Protein AF-0000000078037197 (afdb_homodimer)

Nearest PDB structures (foldseek):
  6h5l-assembly1_B  TM=7.708E-01  e=1.019E-02  Candidatus Kuenenia stuttgartensis
  6rte-assembly1_A  TM=7.470E-01  e=1.055E-01  Pseudomonas aeruginosa
  6tp9-assembly5_G  TM=6.686E-01  e=8.445E-02  Pseudomonas aeruginosa PAO1
  7e1x-assembly1_O  TM=6.897E-01  e=4.741E-01  Mycobacterium tuberculosis H37Rv
  6h5l-assembly1_B  TM=7.709E-01  e=6.551E-03  Candidatus Kuenenia stuttgartensis

pLDDT: mean 92.77, std 10.75, range [32.06, 98.94]

Structure (mmCIF, N/CA/C/O backbone):
data_AF-0000000078037197-model_v1
#
loop_
_entity.id
_entity.type
_entity.pdbx_description
1 polymer 'Cytochrome c'
#
loop_
_atom_site.group_PDB
_atom_site.id
_atom_site.type_symbol
_atom_site.label_atom_id
_atom_s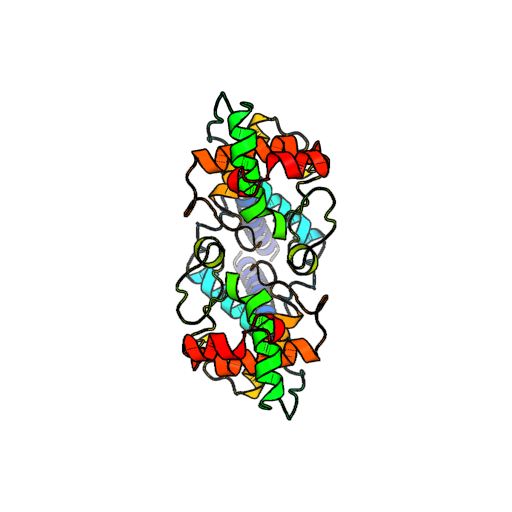ite.label_alt_id
_atom_site.label_comp_id
_atom_site.label_asym_id
_atom_site.label_entity_id
_atom_site.label_seq_id
_atom_site.pdbx_PDB_ins_code
_atom_site.Cartn_x
_atom_site.Cartn_y
_atom_site.Cartn_z
_atom_site.occupancy
_atom_site.B_iso_or_equiv
_atom_site.auth_seq_id
_atom_site.auth_comp_id
_atom_site.auth_asym_id
_atom_site.auth_atom_id
_atom_site.pdbx_PDB_model_num
ATOM 1 N N . MET A 1 1 ? -10.484 41.625 24.891 1 56.94 1 MET A N 1
ATOM 2 C CA . MET A 1 1 ? -9.742 40.375 24.906 1 56.94 1 MET A CA 1
ATOM 3 C C . MET A 1 1 ? -10.688 39.188 25 1 56.94 1 MET A C 1
ATOM 5 O O . MET A 1 1 ? -10.516 38.188 24.266 1 56.94 1 MET A O 1
ATOM 9 N N . LYS A 1 2 ? -11.617 39.219 25.781 1 64.5 2 LYS A N 1
ATOM 10 C CA . LYS A 1 2 ? -12.578 38.125 25.969 1 64.5 2 LYS A CA 1
ATOM 11 C C . LYS A 1 2 ? -13.422 37.938 24.703 1 64.5 2 LYS A C 1
ATOM 13 O O . LYS A 1 2 ? -13.703 36.781 24.312 1 64.5 2 LYS A O 1
ATOM 18 N N . ARG A 1 3 ? -13.781 39 24.047 1 65.56 3 ARG A N 1
ATOM 19 C CA . ARG A 1 3 ? -14.609 38.875 22.844 1 65.56 3 ARG A CA 1
ATOM 20 C C . ARG A 1 3 ? -13.836 38.25 21.703 1 65.56 3 ARG A C 1
ATOM 22 O O . ARG A 1 3 ? -14.398 37.469 20.922 1 65.56 3 ARG A O 1
ATOM 29 N N . CYS A 1 4 ? -12.578 38.594 21.656 1 63.88 4 CYS A N 1
ATOM 30 C CA . CYS A 1 4 ? -11.711 38 20.656 1 63.88 4 CYS A CA 1
ATOM 31 C C . CYS A 1 4 ? -11.547 36.5 20.906 1 63.88 4 CYS A C 1
ATOM 33 O O . CYS A 1 4 ? -11.57 35.719 19.953 1 63.88 4 CYS A O 1
ATOM 35 N N . LEU A 1 5 ? -11.43 36.219 22.156 1 69.19 5 LEU A N 1
ATOM 36 C CA . LEU A 1 5 ? -11.312 34.812 22.516 1 69.19 5 LEU A CA 1
ATOM 37 C C . LEU A 1 5 ? -12.602 34.062 22.188 1 69.19 5 LEU A C 1
ATOM 39 O O . LEU A 1 5 ? -12.555 32.906 21.719 1 69.19 5 LEU A O 1
ATOM 43 N N . LEU A 1 6 ? -13.648 34.844 22.312 1 71.25 6 LEU A N 1
ATOM 44 C CA . LEU A 1 6 ? -14.938 34.25 22.016 1 71.25 6 LEU A CA 1
ATOM 45 C C . LEU A 1 6 ? -15.117 34.031 20.516 1 71.25 6 LEU A C 1
ATOM 47 O O . LEU A 1 6 ? -15.656 33 20.078 1 71.25 6 LEU A O 1
ATOM 51 N N . GLY A 1 7 ? -14.742 35.031 19.703 1 69.06 7 GLY A N 1
ATOM 52 C CA . GLY A 1 7 ? -14.805 34.906 18.25 1 69.06 7 GLY A CA 1
ATOM 53 C C . GLY A 1 7 ? -13.914 33.781 17.719 1 69.06 7 GLY A C 1
ATOM 54 O O . GLY A 1 7 ? -14.344 33 16.875 1 69.06 7 GLY A O 1
ATOM 55 N N . PHE A 1 8 ? -12.727 33.812 18.25 1 74.06 8 PHE A N 1
ATOM 56 C CA . PHE A 1 8 ? -11.789 32.781 17.844 1 74.06 8 PHE A CA 1
ATOM 57 C C . PHE A 1 8 ? -12.312 31.406 18.25 1 74.06 8 PHE A C 1
ATOM 59 O O . PHE A 1 8 ? -12.219 30.453 17.469 1 74.06 8 PHE A O 1
ATOM 66 N N . GLY A 1 9 ? -12.75 31.406 19.406 1 76.62 9 GLY A N 1
ATOM 67 C CA . GLY A 1 9 ? -13.328 30.156 19.875 1 76.62 9 GLY A CA 1
ATOM 68 C C . GLY A 1 9 ? -14.461 29.656 19.016 1 76.62 9 GLY A C 1
ATOM 69 O O . GLY A 1 9 ? -14.539 28.469 18.703 1 76.62 9 GLY A O 1
ATOM 70 N N . SER A 1 10 ? -15.203 30.688 18.547 1 82.38 10 SER A N 1
ATOM 71 C CA . SER A 1 10 ? -16.344 30.312 17.703 1 82.38 10 SER A CA 1
ATOM 72 C C . SER A 1 10 ? -15.891 29.844 16.328 1 82.38 10 SER A C 1
ATOM 74 O O . SER A 1 10 ? -16.438 28.891 15.781 1 82.38 10 SER A O 1
ATOM 76 N N . ALA A 1 11 ? -15.023 30.594 15.664 1 82.56 11 ALA A N 1
ATOM 77 C CA . ALA A 1 11 ? -14.492 30.188 14.367 1 82.56 11 ALA A CA 1
ATOM 78 C C . ALA A 1 11 ? -13.867 28.797 14.438 1 82.56 11 ALA A C 1
ATOM 80 O O . ALA A 1 11 ? -14.047 27.969 13.531 1 82.56 11 ALA A O 1
ATOM 81 N N . LEU A 1 12 ? -13.117 28.609 15.477 1 84.06 12 LEU A N 1
ATOM 82 C CA . LEU A 1 12 ? -12.516 27.297 15.672 1 84.06 12 LEU A CA 1
ATOM 83 C C . LEU A 1 12 ? -13.578 26.219 15.836 1 84.06 12 LEU A C 1
ATOM 85 O O . LEU A 1 12 ? -13.453 25.125 15.281 1 84.06 12 LEU A O 1
ATOM 89 N N . VAL A 1 13 ? -14.578 26.531 16.562 1 88.62 13 VAL A N 1
ATOM 90 C CA . VAL A 1 13 ? -15.664 25.578 16.781 1 88.62 13 VAL A CA 1
ATOM 91 C C . VAL A 1 13 ? -16.344 25.266 15.453 1 88.62 13 VAL A C 1
ATOM 93 O O . VAL A 1 13 ? -16.641 24.094 15.164 1 88.62 13 VAL A O 1
ATOM 96 N N . VAL A 1 14 ? -16.578 26.281 14.609 1 91.12 14 VAL A N 1
ATOM 97 C CA . VAL A 1 14 ? -17.203 26.094 13.305 1 91.12 14 VAL A CA 1
ATOM 98 C C . VAL A 1 14 ? -16.297 25.25 12.414 1 91.12 14 VAL A C 1
ATOM 100 O O . VAL A 1 14 ? -16.766 24.328 11.727 1 91.12 14 VAL A O 1
ATOM 103 N N . LEU A 1 15 ? -15.023 25.594 12.398 1 88.5 15 LEU A N 1
ATOM 104 C CA . LEU A 1 15 ? -14.07 24.828 11.609 1 88.5 15 LEU A CA 1
ATOM 105 C C . LEU A 1 15 ? -14.086 23.359 12.031 1 88.5 15 LEU A C 1
ATOM 107 O O . LEU A 1 15 ? -14.141 22.469 11.172 1 88.5 15 LEU A O 1
ATOM 111 N N . VAL A 1 16 ? -14.031 23.109 13.281 1 90.81 16 VAL A N 1
ATOM 112 C CA . VAL A 1 16 ? -14.047 21.734 13.789 1 90.81 16 VAL A CA 1
ATOM 113 C C . VAL A 1 16 ? -15.359 21.062 13.398 1 90.81 16 VAL A C 1
ATOM 115 O O . VAL A 1 16 ? -15.359 19.906 12.977 1 90.81 16 VAL A O 1
ATOM 118 N N . ALA A 1 17 ? -16.422 21.781 13.484 1 93.25 17 ALA A N 1
ATOM 119 C CA . ALA A 1 17 ? -17.719 21.234 13.125 1 93.25 17 ALA A CA 1
ATOM 120 C C . ALA A 1 17 ? -17.766 20.859 11.641 1 93.25 17 ALA A C 1
ATOM 122 O O . ALA A 1 17 ? -18.312 19.828 11.273 1 93.25 17 ALA A O 1
ATOM 123 N N . VAL A 1 18 ? -17.25 21.703 10.828 1 93.5 18 VAL A N 1
ATOM 124 C CA . VAL A 1 18 ? -17.219 21.438 9.391 1 93.5 18 VAL A CA 1
ATOM 125 C C . VAL A 1 18 ? -16.359 20.219 9.094 1 93.5 18 VAL A C 1
ATOM 127 O O . VAL A 1 18 ? -16.75 19.344 8.32 1 93.5 18 VAL A O 1
ATOM 130 N N . VAL A 1 19 ? -15.203 20.125 9.727 1 91.5 19 VAL A N 1
ATOM 131 C CA . VAL A 1 19 ? -14.305 19 9.531 1 91.5 19 VAL A CA 1
ATOM 132 C C . VAL A 1 19 ? -15 17.703 9.977 1 91.5 19 VAL A C 1
ATOM 134 O O . VAL A 1 19 ? -14.992 16.703 9.25 1 91.5 19 VAL A O 1
ATOM 137 N N . VAL A 1 20 ? -15.609 17.734 11.094 1 92.19 20 VAL A N 1
ATOM 138 C CA . VAL A 1 20 ? -16.312 16.562 11.625 1 92.19 20 VAL A CA 1
ATOM 139 C C . VAL A 1 20 ? -17.453 16.172 10.688 1 92.19 20 VAL A C 1
ATOM 141 O O . VAL A 1 20 ? -17.672 14.992 10.422 1 92.19 20 VAL A O 1
ATOM 144 N N . TRP A 1 21 ? -18.062 17.203 10.172 1 93.88 21 TRP A N 1
ATOM 145 C CA . TRP A 1 21 ? -19.172 16.953 9.258 1 93.88 21 TRP A CA 1
ATOM 146 C C . TRP A 1 21 ? -18.672 16.312 7.969 1 93.88 21 TRP A C 1
ATOM 148 O O . TRP A 1 21 ? -19.281 15.359 7.465 1 93.88 21 TRP A O 1
ATOM 158 N N . VAL A 1 22 ? -17.672 16.766 7.402 1 93.25 22 VAL A N 1
ATOM 159 C CA . VAL A 1 22 ? -17.109 16.219 6.172 1 93.25 22 VAL A CA 1
ATOM 160 C C . VAL A 1 22 ? -16.672 14.766 6.402 1 93.25 22 VAL A C 1
ATOM 162 O O . VAL A 1 22 ? -16.969 13.891 5.586 1 93.25 22 VAL A O 1
ATOM 165 N N . LEU A 1 23 ? -16.016 14.508 7.527 1 91.44 23 LEU A N 1
ATOM 166 C CA . LEU A 1 23 ? -15.562 13.164 7.848 1 91.44 23 LEU A CA 1
ATOM 167 C C . LEU A 1 23 ? -16.75 12.227 8.055 1 91.44 23 LEU A C 1
ATOM 169 O O . LEU A 1 23 ? -16.75 11.094 7.559 1 91.44 23 LEU A O 1
ATOM 173 N N . TYR A 1 24 ? -17.75 12.789 8.703 1 92.88 24 TYR A N 1
ATOM 174 C CA . TYR A 1 24 ? -18.922 11.977 9.008 1 92.88 24 TYR A CA 1
ATOM 175 C C . TYR A 1 24 ? -19.75 11.719 7.746 1 92.88 24 TYR A C 1
ATOM 177 O O . TYR A 1 24 ? -20.359 10.656 7.609 1 92.88 24 TYR A O 1
ATOM 185 N N . SER A 1 25 ? -19.75 12.625 6.832 1 94.75 25 SER A N 1
ATOM 186 C CA . SER A 1 25 ? -20.547 12.492 5.621 1 94.75 25 SER A CA 1
ATOM 187 C C . SER A 1 25 ? -20.016 11.383 4.719 1 94.75 25 SER A C 1
ATOM 189 O O . SER A 1 25 ? -20.719 10.914 3.824 1 94.75 25 SER A O 1
ATOM 191 N N . GLY A 1 26 ? -18.734 10.984 4.852 1 94.75 26 GLY A N 1
ATOM 192 C CA . GLY A 1 26 ? -18.125 9.961 4.02 1 94.75 26 GLY A CA 1
ATOM 193 C C . GLY A 1 26 ? -17.797 10.453 2.623 1 94.75 26 GLY A C 1
ATOM 194 O O . GLY A 1 26 ? -17.562 9.648 1.72 1 94.75 26 GLY A O 1
ATOM 195 N N . ARG A 1 27 ? -17.75 11.727 2.396 1 93.69 27 ARG A N 1
ATOM 196 C CA . ARG A 1 27 ? -17.562 12.273 1.057 1 93.69 27 ARG A CA 1
ATOM 197 C C . ARG A 1 27 ? -16.078 12.359 0.7 1 93.69 27 ARG A C 1
ATOM 199 O O . ARG A 1 27 ? -15.727 12.602 -0.456 1 93.69 27 ARG A O 1
ATOM 206 N N . VAL A 1 28 ? -15.219 12.133 1.686 1 94.06 28 VAL A N 1
ATOM 207 C CA . VAL A 1 28 ? -13.797 12.047 1.381 1 94.06 28 VAL A CA 1
ATOM 208 C C . VAL A 1 28 ? -13.477 10.68 0.767 1 94.06 28 VAL A C 1
ATOM 210 O O . VAL A 1 28 ? -13.648 9.648 1.416 1 94.06 28 VAL A O 1
ATOM 213 N N . SER A 1 29 ? -12.992 10.75 -0.44 1 96.56 29 SER A N 1
ATOM 214 C CA . SER A 1 29 ? -12.758 9.492 -1.138 1 96.56 29 SER A CA 1
ATOM 215 C C . SER A 1 29 ? -11.469 8.828 -0.664 1 96.56 29 SER A C 1
ATOM 217 O O . SER A 1 29 ? -10.422 9.477 -0.583 1 96.56 29 SER A O 1
ATOM 219 N N . VAL A 1 30 ? -11.602 7.547 -0.437 1 97.62 30 VAL A N 1
ATOM 220 C CA . VAL A 1 30 ? -10.422 6.766 -0.079 1 97.62 30 VAL A CA 1
ATOM 221 C C . VAL A 1 30 ? -10.07 5.816 -1.222 1 97.62 30 VAL A C 1
ATOM 223 O O . VAL A 1 30 ? -9.258 4.902 -1.048 1 97.62 30 VAL A O 1
ATOM 226 N N . ALA A 1 31 ? -10.562 6.035 -2.379 1 98.56 31 ALA A N 1
ATOM 227 C CA . ALA A 1 31 ? -10.359 5.164 -3.533 1 98.56 31 ALA A CA 1
ATOM 228 C C . ALA A 1 31 ? -8.945 5.332 -4.098 1 98.56 31 ALA A C 1
ATOM 230 O O . ALA A 1 31 ? -8.484 6.453 -4.301 1 98.56 31 ALA A O 1
ATOM 231 N N . ALA A 1 32 ? -8.359 4.215 -4.375 1 98.19 32 ALA A N 1
ATOM 232 C CA . ALA A 1 32 ? -7.004 4.238 -4.922 1 98.19 32 ALA A CA 1
ATOM 233 C C . ALA A 1 32 ? -7 4.777 -6.348 1 98.19 32 ALA A C 1
ATOM 235 O O . ALA A 1 32 ? -5.977 5.27 -6.832 1 98.19 32 ALA A O 1
ATOM 236 N N . ASP A 1 33 ? -8.094 4.641 -7.051 1 97.94 33 ASP A N 1
ATOM 237 C CA . ASP A 1 33 ? -8.133 5.066 -8.445 1 97.94 33 ASP A CA 1
ATOM 238 C C . ASP A 1 33 ? -8.633 6.504 -8.57 1 97.94 33 ASP A C 1
ATOM 240 O O . ASP A 1 33 ? -9.016 6.945 -9.648 1 97.94 33 ASP A O 1
ATOM 244 N N . GLU A 1 34 ? -8.703 7.258 -7.488 1 96.88 34 GLU A N 1
ATOM 245 C CA . GLU A 1 34 ? -8.977 8.695 -7.441 1 96.88 34 GLU A CA 1
ATOM 246 C C . GLU A 1 34 ? -7.844 9.453 -6.758 1 96.88 34 GLU A C 1
ATOM 248 O O . GLU A 1 34 ? -7.867 9.648 -5.543 1 96.88 34 GLU A O 1
ATOM 253 N N . PRO A 1 35 ? -6.977 9.945 -7.469 1 95.62 35 PRO A N 1
ATOM 254 C CA . PRO A 1 35 ? -5.777 10.57 -6.91 1 95.62 35 PRO A CA 1
ATOM 255 C C . PRO A 1 35 ? -6.098 11.82 -6.094 1 95.62 35 PRO A C 1
ATOM 257 O O . PRO A 1 35 ? -7.16 12.422 -6.266 1 95.62 35 PRO A O 1
ATOM 260 N N . HIS A 1 36 ? -5.148 12.148 -5.27 1 95.56 36 HIS A N 1
ATOM 261 C CA . HIS A 1 36 ? -5.223 13.383 -4.492 1 95.56 36 HIS A CA 1
ATOM 262 C C . HIS A 1 36 ? -5.137 14.609 -5.395 1 95.56 36 HIS A C 1
ATOM 264 O O . HIS A 1 36 ? -4.668 14.523 -6.531 1 95.56 36 HIS A O 1
ATOM 270 N N . ALA A 1 37 ? -5.621 15.688 -4.793 1 96.19 37 ALA A N 1
ATOM 271 C CA . ALA A 1 37 ? -5.297 16.969 -5.426 1 96.19 37 ALA A CA 1
ATOM 272 C C . ALA A 1 37 ? -3.785 17.156 -5.543 1 96.19 37 ALA A C 1
ATOM 274 O O . ALA A 1 37 ? -3.025 16.656 -4.711 1 96.19 37 ALA A O 1
ATOM 275 N N . GLN A 1 38 ? -3.373 17.859 -6.555 1 96.5 38 GLN A N 1
ATOM 276 C CA . GLN A 1 38 ? -1.952 17.953 -6.871 1 96.5 38 GLN A CA 1
ATOM 277 C C . GLN A 1 38 ? -1.175 18.594 -5.719 1 96.5 38 GLN A C 1
ATOM 279 O O . GLN A 1 38 ? -0.069 18.156 -5.398 1 96.5 38 GLN A O 1
ATOM 284 N N . TRP A 1 39 ? -1.725 19.594 -5.148 1 95.88 39 TRP A N 1
ATOM 285 C CA . TRP A 1 39 ? -1.024 20.266 -4.059 1 95.88 39 TRP A CA 1
ATOM 286 C C . TRP A 1 39 ? -0.863 19.328 -2.863 1 95.88 39 TRP A C 1
ATOM 288 O O . TRP A 1 39 ? 0.163 19.359 -2.18 1 95.88 39 TRP A O 1
ATOM 298 N N . LEU A 1 40 ? -1.89 18.5 -2.541 1 95.62 40 LEU A N 1
ATOM 299 C CA . LEU A 1 40 ? -1.814 17.547 -1.436 1 95.62 40 LEU A CA 1
ATOM 300 C C . LEU A 1 40 ? -0.794 16.453 -1.728 1 95.62 40 LEU A C 1
ATOM 302 O O . LEU A 1 40 ? -0.016 16.078 -0.85 1 95.62 40 LEU A O 1
ATOM 306 N N . TYR A 1 41 ? -0.763 16.016 -2.965 1 96.25 41 TYR A N 1
ATOM 307 C CA . TYR A 1 41 ? 0.205 15.016 -3.391 1 96.25 41 TYR A CA 1
ATOM 308 C C . TYR A 1 41 ? 1.632 15.508 -3.162 1 96.25 41 TYR A C 1
ATOM 310 O O . TYR A 1 41 ? 2.451 14.789 -2.578 1 96.25 41 TYR A O 1
ATOM 318 N N . HIS A 1 42 ? 1.969 16.719 -3.572 1 95.81 42 HIS A N 1
ATOM 319 C CA . HIS A 1 42 ? 3.316 17.266 -3.441 1 95.81 42 HIS A CA 1
ATOM 320 C C . HIS A 1 42 ? 3.672 17.516 -1.98 1 95.81 42 HIS A C 1
ATOM 322 O O . HIS A 1 42 ? 4.824 17.344 -1.579 1 95.81 42 HIS A O 1
ATOM 328 N N . LEU A 1 43 ? 2.668 17.906 -1.193 1 95.75 43 LEU A N 1
ATOM 329 C CA . LEU A 1 43 ? 2.898 18.078 0.236 1 95.75 43 LEU A CA 1
ATOM 330 C C . LEU A 1 43 ? 3.256 16.75 0.902 1 95.75 43 LEU A C 1
ATOM 332 O O . LEU A 1 43 ? 4.23 16.672 1.651 1 95.75 43 LEU A O 1
ATOM 336 N N . LEU A 1 44 ? 2.467 15.719 0.595 1 95.31 44 LEU A N 1
ATOM 337 C CA . LEU A 1 44 ? 2.717 14.406 1.18 1 95.31 44 LEU A CA 1
ATOM 338 C C . LEU A 1 44 ? 4.074 13.867 0.742 1 95.31 44 LEU A C 1
ATOM 340 O O . LEU A 1 44 ? 4.801 13.273 1.545 1 95.31 44 LEU A O 1
ATOM 344 N N . GLU A 1 45 ? 4.422 14.078 -0.478 1 95.44 45 GLU A N 1
ATOM 345 C CA . GLU A 1 45 ? 5.723 13.664 -0.987 1 95.44 45 GLU A CA 1
ATOM 346 C C . GLU A 1 45 ? 6.855 14.391 -0.269 1 95.44 45 GLU A C 1
ATOM 348 O O . GLU A 1 45 ? 7.863 13.781 0.089 1 95.44 45 GLU A O 1
ATOM 353 N N . TRP A 1 46 ? 6.668 15.664 -0.123 1 95.88 46 TRP A N 1
ATOM 354 C CA . TRP A 1 46 ? 7.668 16.453 0.584 1 95.88 46 TRP A CA 1
ATOM 355 C C . TRP A 1 46 ? 7.844 15.961 2.016 1 95.88 46 TRP A C 1
ATOM 357 O O . TRP A 1 46 ? 8.969 15.766 2.48 1 95.88 46 TRP A O 1
ATOM 367 N N . VAL A 1 47 ? 6.797 15.727 2.715 1 96.19 47 VAL A N 1
ATOM 368 C CA . VAL A 1 47 ? 6.84 15.234 4.086 1 96.19 47 VAL A CA 1
ATOM 369 C C . VAL A 1 47 ? 7.547 13.875 4.125 1 96.19 47 VAL A C 1
ATOM 371 O O . VAL A 1 47 ? 8.391 13.633 4.992 1 96.19 47 VAL A O 1
ATOM 374 N N . ARG A 1 48 ? 7.27 13.016 3.199 1 96.81 48 ARG A N 1
ATOM 375 C CA . ARG A 1 48 ? 7.867 11.688 3.115 1 96.81 48 ARG A CA 1
ATOM 376 C C . ARG A 1 48 ? 9.375 11.781 2.938 1 96.81 48 ARG A C 1
ATOM 378 O O . ARG A 1 48 ? 10.133 11.133 3.664 1 96.81 48 ARG A O 1
ATOM 385 N N . GLU A 1 49 ? 9.758 12.641 2.066 1 96.62 49 GLU A N 1
ATOM 386 C CA . GLU A 1 49 ? 11.18 12.742 1.762 1 96.62 49 GLU A CA 1
ATOM 387 C C . GLU A 1 49 ? 11.953 13.359 2.926 1 96.62 49 GLU A C 1
ATOM 389 O O . GLU A 1 49 ? 13.086 12.969 3.205 1 96.62 49 GLU A O 1
ATOM 394 N N . ARG A 1 50 ? 11.32 14.336 3.562 1 96.5 50 ARG A N 1
ATOM 395 C CA . ARG A 1 50 ? 11.953 14.93 4.738 1 96.5 50 ARG A CA 1
ATOM 396 C C . ARG A 1 50 ? 12.125 13.891 5.844 1 96.5 50 ARG A C 1
ATOM 398 O O . ARG A 1 50 ? 13.18 13.836 6.488 1 96.5 50 ARG A O 1
ATOM 405 N N . SER A 1 51 ? 11.117 13.109 6.047 1 97.81 51 SER A N 1
ATOM 406 C CA . SER A 1 51 ? 11.156 12.062 7.055 1 97.81 51 SER A CA 1
ATOM 407 C C . SER A 1 51 ? 12.266 11.055 6.762 1 97.81 51 SER A C 1
ATOM 409 O O . SER A 1 51 ? 13.062 10.727 7.645 1 97.81 51 SER A O 1
ATOM 411 N N . ILE A 1 52 ? 12.336 10.57 5.551 1 98.25 52 ILE A N 1
ATOM 412 C CA . ILE A 1 52 ? 13.305 9.562 5.141 1 98.25 52 ILE A CA 1
ATOM 413 C C . ILE A 1 52 ? 14.719 10.125 5.273 1 98.25 52 ILE A C 1
ATOM 415 O O . ILE A 1 52 ? 15.617 9.445 5.777 1 98.25 52 ILE A O 1
ATOM 419 N N . ALA A 1 53 ? 14.883 11.367 4.848 1 97.38 53 ALA A N 1
ATOM 420 C CA . ALA A 1 53 ? 16.188 12.008 4.945 1 97.38 53 ALA A CA 1
ATOM 421 C C . ALA A 1 53 ? 16.656 12.078 6.398 1 97.38 53 ALA A C 1
ATOM 423 O O . ALA A 1 53 ? 17.812 11.742 6.703 1 97.38 53 ALA A O 1
ATOM 424 N N . GLN A 1 54 ? 15.789 12.477 7.219 1 97.69 54 GLN A N 1
ATOM 425 C CA . GLN A 1 54 ? 16.141 12.602 8.633 1 97.69 54 GLN A CA 1
ATOM 426 C C . GLN A 1 54 ? 16.406 11.234 9.25 1 97.69 54 GLN A C 1
ATOM 428 O O . GLN A 1 54 ? 17.406 11.055 9.961 1 97.69 54 GLN A O 1
ATOM 433 N N . ALA A 1 55 ? 15.641 10.281 8.984 1 98.25 55 ALA A N 1
ATOM 434 C CA . ALA A 1 55 ? 15.719 8.969 9.625 1 98.25 55 ALA A CA 1
ATOM 435 C C . ALA A 1 55 ? 16.922 8.188 9.117 1 98.25 55 ALA A C 1
ATOM 437 O O . ALA A 1 55 ? 17.469 7.348 9.836 1 98.25 55 ALA A O 1
ATOM 438 N N . SER A 1 56 ? 17.312 8.453 7.891 1 98.44 56 SER A N 1
ATOM 439 C CA . SER A 1 56 ? 18.375 7.66 7.281 1 98.44 56 SER A CA 1
ATOM 440 C C . SER A 1 56 ? 19.734 8.336 7.445 1 98.44 56 SER A C 1
ATOM 442 O O . SER A 1 56 ? 20.766 7.77 7.078 1 98.44 56 SER A O 1
ATOM 444 N N . ARG A 1 57 ? 19.781 9.445 8.039 1 97.19 57 ARG A N 1
ATOM 445 C CA . ARG A 1 57 ? 20.953 10.312 7.984 1 97.19 57 ARG A CA 1
ATOM 446 C C . ARG A 1 57 ? 22.141 9.68 8.695 1 97.19 57 ARG A C 1
ATOM 448 O O . ARG A 1 57 ? 23.297 9.977 8.375 1 97.19 57 ARG A O 1
ATOM 455 N N . THR A 1 58 ? 21.953 8.789 9.656 1 97.44 58 THR A N 1
ATOM 456 C CA . THR A 1 58 ? 23.047 8.273 10.461 1 97.44 58 THR A CA 1
ATOM 457 C C . THR A 1 58 ? 23.406 6.852 10.047 1 97.44 58 THR A C 1
ATOM 459 O O . THR A 1 58 ? 24.25 6.211 10.672 1 97.44 58 THR A O 1
ATOM 462 N N . ILE A 1 59 ? 22.719 6.328 9.07 1 98.62 59 ILE A N 1
ATOM 463 C CA . ILE A 1 59 ? 23.016 4.98 8.586 1 98.62 59 ILE A CA 1
ATOM 464 C C . ILE A 1 59 ? 24.406 4.945 7.965 1 98.62 59 ILE A C 1
ATOM 466 O O . ILE A 1 59 ? 24.781 5.859 7.227 1 98.62 59 ILE A O 1
ATOM 470 N N . GLU A 1 60 ? 25.156 3.924 8.281 1 98.31 60 GLU A N 1
ATOM 471 C CA . GLU A 1 60 ? 26.484 3.756 7.711 1 98.31 60 GLU A CA 1
ATOM 472 C C . GLU A 1 60 ? 26.438 2.895 6.453 1 98.31 60 GLU A C 1
ATOM 474 O O . GLU A 1 60 ? 25.938 1.769 6.48 1 98.31 60 GLU A O 1
ATOM 479 N N . VAL A 1 61 ? 26.969 3.434 5.418 1 98.56 61 VAL A N 1
ATOM 480 C CA . VAL A 1 61 ? 27.031 2.713 4.152 1 98.56 61 VAL A CA 1
ATOM 481 C C . VAL A 1 61 ? 28.25 1.796 4.133 1 98.56 61 VAL A C 1
ATOM 483 O O . VAL A 1 61 ? 29.359 2.229 4.438 1 98.56 61 VAL A O 1
ATOM 486 N N . PRO A 1 62 ? 28 0.556 3.797 1 98.31 62 PRO A N 1
ATOM 487 C CA . PRO A 1 62 ? 29.172 -0.336 3.721 1 98.31 62 PRO A CA 1
ATOM 488 C C . PRO A 1 62 ? 30.188 0.115 2.682 1 98.31 62 PRO A C 1
ATOM 490 O O . PRO A 1 62 ? 29.812 0.598 1.609 1 98.31 62 PRO A O 1
ATOM 493 N N . LYS A 1 63 ? 31.406 -0.14 2.969 1 97 63 LYS A N 1
ATOM 494 C CA . LYS A 1 63 ? 32.5 0.291 2.1 1 97 63 LYS A CA 1
ATOM 495 C C . LYS A 1 63 ? 32.531 -0.533 0.816 1 97 63 LYS A C 1
ATOM 497 O O . LYS A 1 63 ? 33.031 -0.067 -0.212 1 97 63 LYS A O 1
ATOM 502 N N . ASP A 1 64 ? 32.031 -1.655 0.888 1 97.44 64 ASP A N 1
ATOM 503 C CA . ASP A 1 64 ? 32.094 -2.553 -0.262 1 97.44 64 ASP A CA 1
ATOM 504 C C . ASP A 1 64 ? 30.766 -2.58 -1.011 1 97.44 64 ASP A C 1
ATOM 506 O O . ASP A 1 64 ? 30.391 -3.607 -1.579 1 97.44 64 ASP A O 1
ATOM 510 N N . LEU A 1 65 ? 29.969 -1.511 -0.961 1 97.44 65 LEU A N 1
ATOM 511 C CA . LEU A 1 65 ? 28.641 -1.476 -1.571 1 97.44 65 LEU A CA 1
ATOM 512 C C . LEU A 1 65 ? 28.719 -1.796 -3.061 1 97.44 65 LEU A C 1
ATOM 514 O O . LEU A 1 65 ? 27.797 -2.391 -3.621 1 97.44 65 LEU A O 1
ATOM 518 N N . ASP A 1 66 ? 29.875 -1.508 -3.68 1 94.62 66 ASP A N 1
ATOM 519 C CA . ASP A 1 66 ? 29.984 -1.66 -5.129 1 94.62 66 ASP A CA 1
ATOM 520 C C . ASP A 1 66 ? 30.625 -3 -5.488 1 94.62 66 ASP A C 1
ATOM 522 O O . ASP A 1 66 ? 30.953 -3.244 -6.652 1 94.62 66 ASP A O 1
ATOM 526 N N . ALA A 1 67 ? 30.781 -3.865 -4.547 1 95.25 67 ALA A N 1
ATOM 527 C CA . ALA A 1 67 ? 31.359 -5.18 -4.812 1 95.25 67 ALA A CA 1
ATOM 528 C C . ALA A 1 67 ? 30.453 -6.004 -5.727 1 95.25 67 ALA A C 1
ATOM 530 O O . ALA A 1 67 ? 29.234 -6.055 -5.527 1 95.25 67 ALA A O 1
ATOM 531 N N . PRO A 1 68 ? 31.047 -6.711 -6.676 1 93.25 68 PRO A N 1
ATOM 532 C CA . PRO A 1 68 ? 30.25 -7.492 -7.625 1 93.25 68 PRO A CA 1
ATOM 533 C C . PRO A 1 68 ? 29.406 -8.562 -6.941 1 93.25 68 PRO A C 1
ATOM 535 O O . PRO A 1 68 ? 28.312 -8.875 -7.406 1 93.25 68 PRO A O 1
ATOM 538 N N . GLN A 1 69 ? 29.891 -9.117 -5.93 1 93.25 69 GLN A N 1
ATOM 539 C CA . GLN A 1 69 ? 29.141 -10.156 -5.234 1 93.25 69 GLN A CA 1
ATOM 540 C C . GLN A 1 69 ? 27.812 -9.609 -4.691 1 93.25 69 GLN A C 1
ATOM 542 O O . GLN A 1 69 ? 26.812 -10.336 -4.641 1 93.25 69 GLN A O 1
ATOM 547 N N . ARG A 1 70 ? 27.766 -8.375 -4.254 1 94.62 70 ARG A N 1
ATOM 548 C CA . ARG A 1 70 ? 26.531 -7.758 -3.768 1 94.62 70 ARG A CA 1
ATOM 549 C C . ARG A 1 70 ? 25.531 -7.59 -4.895 1 94.62 70 ARG A C 1
ATOM 551 O O . ARG A 1 70 ? 24.328 -7.777 -4.691 1 94.62 70 ARG A O 1
ATOM 558 N N . LEU A 1 71 ? 26.047 -7.273 -6.023 1 92.62 71 LEU A N 1
ATOM 559 C CA . LEU A 1 71 ? 25.188 -7.082 -7.184 1 92.62 71 LEU A CA 1
ATOM 560 C C . LEU A 1 71 ? 24.438 -8.367 -7.527 1 92.62 71 LEU A C 1
ATOM 562 O O . LEU A 1 71 ? 23.234 -8.344 -7.738 1 92.62 71 LEU A O 1
ATOM 566 N N . LEU A 1 72 ? 25.125 -9.469 -7.543 1 91.75 72 LEU A N 1
ATOM 567 C CA . LEU A 1 72 ? 24.531 -10.758 -7.883 1 91.75 72 LEU A CA 1
ATOM 568 C C . LEU A 1 72 ? 23.531 -11.188 -6.824 1 91.75 72 LEU A C 1
ATOM 570 O O . LEU A 1 72 ? 22.406 -11.609 -7.156 1 91.75 72 LEU A O 1
ATOM 574 N N . ALA A 1 73 ? 23.859 -11.047 -5.605 1 93.38 73 ALA A N 1
ATOM 575 C CA . ALA A 1 73 ? 22.984 -11.43 -4.508 1 93.38 73 ALA A CA 1
ATOM 576 C C . ALA A 1 73 ? 21.734 -10.547 -4.477 1 93.38 73 ALA A C 1
ATOM 578 O O . ALA A 1 73 ? 20.625 -11.047 -4.262 1 93.38 73 ALA A O 1
ATOM 579 N N . GLY A 1 74 ? 21.875 -9.297 -4.719 1 96.31 74 GLY A N 1
ATOM 580 C CA . GLY A 1 74 ? 20.766 -8.352 -4.699 1 96.31 74 GLY A CA 1
ATOM 581 C C . GLY A 1 74 ? 19.797 -8.555 -5.836 1 96.31 74 GLY A C 1
ATOM 582 O O . GLY A 1 74 ? 18.594 -8.289 -5.691 1 96.31 74 GLY A O 1
ATOM 583 N N . GLY A 1 75 ? 20.328 -8.992 -6.969 1 96 75 GLY A N 1
ATOM 584 C CA . GLY A 1 75 ? 19.484 -9.195 -8.133 1 96 75 GLY A CA 1
ATOM 585 C C . GLY A 1 75 ? 18.422 -10.258 -7.926 1 96 75 GLY A C 1
ATOM 586 O O . GLY A 1 75 ? 17.266 -10.062 -8.312 1 96 75 GLY A O 1
ATOM 587 N N . ALA A 1 76 ? 18.766 -11.328 -7.348 1 93.75 76 ALA A N 1
ATOM 588 C CA . ALA A 1 76 ? 17.828 -12.414 -7.078 1 93.75 76 ALA A CA 1
ATOM 589 C C . ALA A 1 76 ? 16.703 -11.953 -6.156 1 93.75 76 ALA A C 1
ATOM 591 O O . ALA A 1 76 ? 15.531 -12.25 -6.402 1 93.75 76 ALA A O 1
ATOM 592 N N . ASP A 1 77 ? 17.078 -11.219 -5.125 1 94.88 77 ASP A N 1
ATOM 593 C CA . ASP A 1 77 ? 16.078 -10.719 -4.18 1 94.88 77 ASP A CA 1
ATOM 594 C C . ASP A 1 77 ? 15.164 -9.695 -4.84 1 94.88 77 ASP A C 1
ATOM 596 O O . ASP A 1 77 ? 13.953 -9.703 -4.613 1 94.88 77 ASP A O 1
ATOM 600 N N . TYR A 1 78 ? 15.758 -8.828 -5.656 1 97.75 78 TYR A N 1
ATOM 601 C CA . TYR A 1 78 ? 14.945 -7.855 -6.371 1 97.75 78 TYR A CA 1
ATOM 602 C C . TYR A 1 78 ? 13.898 -8.547 -7.234 1 97.75 78 TYR A C 1
ATOM 604 O O . TYR A 1 78 ? 12.727 -8.164 -7.227 1 97.75 78 TYR A O 1
ATOM 612 N N . ASP A 1 79 ? 14.25 -9.562 -7.891 1 96.5 79 ASP A N 1
ATOM 613 C CA . ASP A 1 79 ? 13.367 -10.273 -8.805 1 96.5 79 ASP A CA 1
ATOM 614 C C . ASP A 1 79 ? 12.242 -10.977 -8.047 1 96.5 79 ASP A C 1
ATOM 616 O O . ASP A 1 79 ? 11.109 -11.055 -8.531 1 96.5 79 ASP A O 1
ATOM 620 N N . ALA A 1 80 ? 12.531 -11.406 -6.934 1 93.12 80 ALA A N 1
ATOM 621 C CA . ALA A 1 80 ? 11.562 -12.156 -6.145 1 93.12 80 ALA A CA 1
ATOM 622 C C . ALA A 1 80 ? 10.602 -11.219 -5.422 1 93.12 80 ALA A C 1
ATOM 624 O O . ALA A 1 80 ? 9.406 -11.516 -5.305 1 93.12 80 ALA A O 1
ATOM 625 N N . MET A 1 81 ? 11.094 -9.969 -5.074 1 94.06 81 MET A N 1
ATOM 626 C CA . MET A 1 81 ? 10.367 -9.203 -4.062 1 94.06 81 MET A CA 1
ATOM 627 C C . MET A 1 81 ? 9.914 -7.859 -4.617 1 94.06 81 MET A C 1
ATOM 629 O O . MET A 1 81 ? 9.008 -7.23 -4.07 1 94.06 81 MET A O 1
ATOM 633 N N . CYS A 1 82 ? 10.562 -7.395 -5.59 1 97.75 82 CYS A N 1
ATOM 634 C CA . CYS A 1 82 ? 10.438 -5.969 -5.867 1 97.75 82 CYS A CA 1
ATOM 635 C C . CYS A 1 82 ? 9.812 -5.73 -7.238 1 97.75 82 CYS A C 1
ATOM 637 O O . CYS A 1 82 ? 9.117 -4.734 -7.445 1 97.75 82 CYS A O 1
ATOM 639 N N . VAL A 1 83 ? 9.93 -6.746 -8.172 1 96.94 83 VAL A N 1
ATOM 640 C CA . VAL A 1 83 ? 9.648 -6.535 -9.594 1 96.94 83 VAL A CA 1
ATOM 641 C C . VAL A 1 83 ? 8.148 -6.328 -9.797 1 96.94 83 VAL A C 1
ATOM 643 O O . VAL A 1 83 ? 7.738 -5.539 -10.656 1 96.94 83 VAL A O 1
ATOM 646 N N . GLY A 1 84 ? 7.352 -6.961 -9.055 1 95.25 84 GLY A N 1
ATOM 647 C CA . GLY A 1 84 ? 5.91 -6.844 -9.219 1 95.25 84 GLY A CA 1
ATOM 648 C C . GLY A 1 84 ? 5.406 -5.422 -9.055 1 95.25 84 GLY A C 1
ATOM 649 O O . GLY A 1 84 ? 4.441 -5.02 -9.703 1 95.25 84 GLY A O 1
ATOM 650 N N . CYS A 1 85 ? 6.133 -4.613 -8.25 1 97.31 85 CYS A N 1
ATOM 651 C CA . CYS A 1 85 ? 5.715 -3.246 -7.961 1 97.31 85 CYS A CA 1
ATOM 652 C C . CYS A 1 85 ? 6.629 -2.242 -8.648 1 97.31 85 CYS A C 1
ATOM 654 O O . CYS A 1 85 ? 6.184 -1.169 -9.062 1 97.31 85 CYS A O 1
ATOM 656 N N . HIS A 1 86 ? 7.93 -2.605 -8.836 1 98.25 86 HIS A N 1
ATOM 657 C CA . HIS A 1 86 ? 8.898 -1.613 -9.289 1 98.25 86 HIS A CA 1
ATOM 658 C C . HIS A 1 86 ? 9.414 -1.946 -10.68 1 98.25 86 HIS A C 1
ATOM 660 O O . HIS A 1 86 ? 10.242 -1.216 -11.234 1 98.25 86 HIS A O 1
ATOM 666 N N . LEU A 1 87 ? 8.984 -3.037 -11.203 1 97.94 87 LEU A N 1
ATOM 667 C CA . LEU A 1 87 ? 9.172 -3.402 -12.602 1 97.94 87 LEU A CA 1
ATOM 668 C C . LEU A 1 87 ? 10.617 -3.801 -12.875 1 97.94 87 LEU A C 1
ATOM 670 O O . LEU A 1 87 ? 11.438 -3.832 -11.961 1 97.94 87 LEU A O 1
ATOM 674 N N . ALA A 1 88 ? 10.852 -4.266 -14.047 1 97.81 88 ALA A N 1
ATOM 675 C CA . ALA A 1 88 ? 12.141 -4.676 -14.594 1 97.81 88 ALA A CA 1
ATOM 676 C C . ALA A 1 88 ? 12.328 -4.16 -16.016 1 97.81 88 ALA A C 1
ATOM 678 O O . ALA A 1 88 ? 11.367 -3.715 -16.656 1 97.81 88 ALA A O 1
ATOM 679 N N . PRO A 1 89 ? 13.617 -4.137 -16.453 1 97.56 89 PRO A N 1
ATOM 680 C CA . PRO A 1 89 ? 13.805 -3.744 -17.844 1 97.56 89 PRO A CA 1
ATOM 681 C C . PRO A 1 89 ? 12.922 -4.547 -18.812 1 97.56 89 PRO A C 1
ATOM 683 O O . PRO A 1 89 ? 12.875 -5.777 -18.719 1 97.56 89 PRO A O 1
ATOM 686 N N . GLY A 1 90 ? 12.203 -3.818 -19.641 1 96.12 90 GLY A N 1
ATOM 687 C CA . GLY A 1 90 ? 11.344 -4.48 -20.609 1 96.12 90 GLY A CA 1
ATOM 688 C C . GLY A 1 90 ? 9.93 -4.676 -20.125 1 96.12 90 GLY A C 1
ATOM 689 O O . GLY A 1 90 ? 9.055 -5.113 -20.875 1 96.12 90 GLY A O 1
ATOM 690 N N . ILE A 1 91 ? 9.727 -4.426 -18.938 1 96.31 91 ILE A N 1
ATOM 691 C CA . ILE A 1 91 ? 8.391 -4.527 -18.359 1 96.31 91 ILE A CA 1
ATOM 692 C C . ILE A 1 91 ? 7.832 -3.129 -18.109 1 96.31 91 ILE A C 1
ATOM 694 O O . ILE A 1 91 ? 8.359 -2.385 -17.281 1 96.31 91 ILE A O 1
ATOM 698 N N . ALA A 1 92 ? 6.746 -2.832 -18.703 1 95.31 92 ALA A N 1
ATOM 699 C CA . ALA A 1 92 ? 6.258 -1.455 -18.703 1 95.31 92 ALA A CA 1
ATOM 700 C C . ALA A 1 92 ? 5.25 -1.228 -17.578 1 95.31 92 ALA A C 1
ATOM 702 O O . ALA A 1 92 ? 5.105 -0.109 -17.078 1 95.31 92 ALA A O 1
ATOM 703 N N . GLU A 1 93 ? 4.492 -2.318 -17.266 1 95.94 93 GLU A N 1
ATOM 704 C CA . GLU A 1 93 ? 3.459 -2.172 -16.25 1 95.94 93 GLU A CA 1
ATOM 705 C C . GLU A 1 93 ? 3.166 -3.502 -15.562 1 95.94 93 GLU A C 1
ATOM 707 O O . GLU A 1 93 ? 3.576 -4.559 -16.047 1 95.94 93 GLU A O 1
ATOM 712 N N . SER A 1 94 ? 2.582 -3.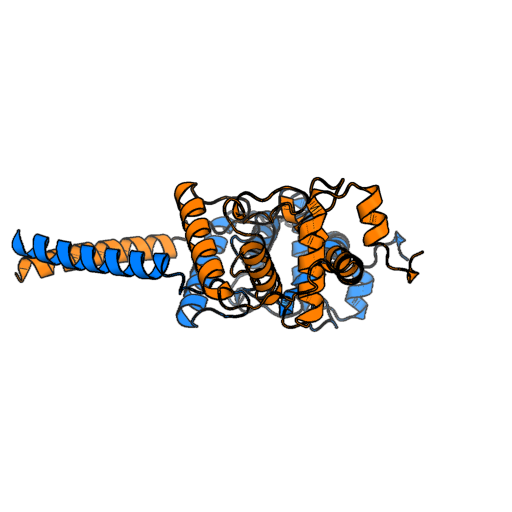422 -14.453 1 94.75 94 SER A N 1
ATOM 713 C CA . SER A 1 94 ? 2.059 -4.539 -13.672 1 94.75 94 SER A CA 1
ATOM 714 C C . SER A 1 94 ? 0.705 -4.195 -13.055 1 94.75 94 SER A C 1
ATOM 716 O O . SER A 1 94 ? 0.276 -3.041 -13.086 1 94.75 94 SER A O 1
ATOM 718 N N . ASP A 1 95 ? 0.036 -5.203 -12.539 1 92.31 95 ASP A N 1
ATOM 719 C CA . ASP A 1 95 ? -1.222 -4.957 -11.844 1 92.31 95 ASP A CA 1
ATOM 720 C C . ASP A 1 95 ? -1.03 -3.955 -10.703 1 92.31 95 ASP A C 1
ATOM 722 O O . ASP A 1 95 ? -1.909 -3.133 -10.438 1 92.31 95 ASP A O 1
ATOM 726 N N . PHE A 1 96 ? 0.114 -3.971 -10.141 1 94.62 96 PHE A N 1
ATOM 727 C CA . PHE A 1 96 ? 0.372 -3.1 -9 1 94.62 96 PHE A CA 1
ATOM 728 C C . PHE A 1 96 ? 0.645 -1.672 -9.461 1 94.62 96 PHE A C 1
ATOM 730 O O . PHE A 1 96 ? 0.15 -0.716 -8.859 1 94.62 96 PHE A O 1
ATOM 737 N N . THR A 1 97 ? 1.371 -1.526 -10.539 1 96.19 97 THR A N 1
ATOM 738 C CA . THR A 1 97 ? 1.604 -0.17 -11.016 1 96.19 97 THR A CA 1
ATOM 739 C C . THR A 1 97 ? 0.308 0.453 -11.531 1 96.19 97 THR A C 1
ATOM 741 O O . THR A 1 97 ? 0.123 1.669 -11.445 1 96.19 97 THR A O 1
ATOM 744 N N . LEU A 1 98 ? -0.62 -0.354 -11.953 1 96.25 98 LEU A N 1
ATOM 745 C CA . LEU A 1 98 ? -1.881 0.139 -12.5 1 96.25 98 LEU A CA 1
ATOM 746 C C . LEU A 1 98 ? -2.879 0.428 -11.383 1 96.25 98 LEU A C 1
ATOM 748 O O . LEU A 1 98 ? -3.686 1.354 -11.492 1 96.25 98 LEU A O 1
ATOM 752 N N . GLY A 1 99 ? -2.758 -0.299 -10.344 1 97.06 99 GLY A N 1
ATOM 753 C CA . GLY A 1 99 ? -3.863 -0.272 -9.398 1 97.06 99 GLY A CA 1
ATOM 754 C C . GLY A 1 99 ? -3.51 0.4 -8.086 1 97.06 99 GLY A C 1
ATOM 755 O O . GLY A 1 99 ? -4.395 0.846 -7.352 1 97.06 99 GLY A O 1
ATOM 756 N N . LEU A 1 100 ? -2.215 0.517 -7.77 1 97.25 100 LEU A N 1
ATOM 757 C CA . LEU A 1 100 ? -1.813 1.062 -6.477 1 97.25 100 LEU A CA 1
ATOM 758 C C . LEU A 1 100 ? -1.786 2.586 -6.512 1 97.25 100 LEU A C 1
ATOM 760 O O . LEU A 1 100 ? -1.423 3.18 -7.531 1 97.25 100 LEU A O 1
ATOM 764 N N . TYR A 1 101 ? -2.072 3.131 -5.281 1 97.31 101 TYR A N 1
ATOM 765 C CA . TYR A 1 101 ? -1.879 4.559 -5.055 1 97.31 101 TYR A CA 1
ATOM 766 C C . 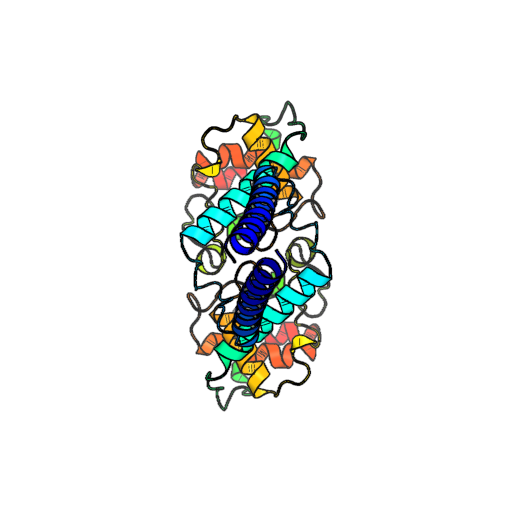TYR A 1 101 ? -1.337 4.824 -3.656 1 97.31 101 TYR A C 1
ATOM 768 O O . TYR A 1 101 ? -1.959 4.445 -2.662 1 97.31 101 TYR A O 1
ATOM 776 N N . PRO A 1 102 ? -0.208 5.551 -3.617 1 96.88 102 PRO A N 1
ATOM 777 C CA . PRO A 1 102 ? 0.575 6.066 -4.742 1 96.88 102 PRO A CA 1
ATOM 778 C C . PRO A 1 102 ? 1.163 4.961 -5.613 1 96.88 102 PRO A C 1
ATOM 780 O O . PRO A 1 102 ? 1.341 3.832 -5.145 1 96.88 102 PRO A O 1
ATOM 783 N N . THR A 1 103 ? 1.417 5.27 -6.801 1 96.75 103 THR A N 1
ATOM 784 C CA . THR A 1 103 ? 2.029 4.348 -7.75 1 96.75 103 THR A CA 1
ATOM 785 C C . THR A 1 103 ? 3.482 4.07 -7.379 1 96.75 103 THR A C 1
ATOM 787 O O . THR A 1 103 ? 4.234 4.992 -7.059 1 96.75 103 THR A O 1
ATOM 790 N N . PRO A 1 104 ? 3.871 2.748 -7.355 1 97.19 104 PRO A N 1
ATOM 791 C CA . PRO A 1 104 ? 5.285 2.443 -7.109 1 97.19 104 PRO A CA 1
ATOM 792 C C . PRO A 1 104 ? 6.211 3.064 -8.156 1 97.19 104 PRO A C 1
ATOM 794 O O . PRO A 1 104 ? 5.883 3.082 -9.344 1 97.19 104 PRO A O 1
ATOM 797 N N . PRO A 1 105 ? 7.32 3.643 -7.707 1 96.75 105 PRO A N 1
ATOM 798 C CA . PRO A 1 105 ? 8.234 4.215 -8.695 1 96.75 105 PRO A CA 1
ATOM 799 C C . PRO A 1 105 ? 8.891 3.154 -9.578 1 96.75 105 PRO A C 1
ATOM 801 O O . PRO A 1 105 ? 9.195 2.057 -9.109 1 96.75 105 PRO A O 1
ATOM 804 N N . LYS A 1 106 ? 9.062 3.533 -10.781 1 97 106 LYS A N 1
ATOM 805 C CA . LYS A 1 106 ? 9.844 2.709 -11.703 1 97 106 LYS A CA 1
ATOM 806 C C . LYS A 1 106 ? 11.328 2.791 -11.391 1 97 106 LYS A C 1
ATOM 808 O O . LYS A 1 106 ? 11.977 3.801 -11.68 1 97 106 LYS A O 1
ATOM 813 N N . LEU A 1 107 ? 11.891 1.673 -10.953 1 97.62 107 LEU A N 1
ATOM 814 C CA . LEU A 1 107 ? 13.266 1.739 -10.469 1 97.62 107 LEU A CA 1
ATOM 815 C C . LEU A 1 107 ? 14.25 1.448 -11.602 1 97.62 107 LEU A C 1
ATOM 817 O O . LEU A 1 107 ? 15.461 1.555 -11.406 1 97.62 107 LEU A O 1
ATOM 821 N N . THR A 1 108 ? 13.688 1.129 -12.742 1 96.69 108 THR A N 1
ATOM 822 C CA . THR A 1 108 ? 14.508 0.897 -13.93 1 96.69 108 THR A CA 1
ATOM 823 C C . THR A 1 108 ? 14.922 2.219 -14.57 1 96.69 108 THR A C 1
ATOM 825 O O . THR A 1 108 ? 15.672 2.234 -15.547 1 96.69 108 THR A O 1
ATOM 828 N N . GLU A 1 109 ? 14.453 3.314 -14 1 94.94 109 GLU A N 1
ATOM 829 C CA . GLU A 1 109 ? 14.727 4.656 -14.508 1 94.94 109 GLU A CA 1
ATOM 830 C C . GLU A 1 109 ? 15.336 5.547 -13.43 1 94.94 109 GLU A C 1
ATOM 832 O O . GLU A 1 109 ? 15.18 5.277 -12.234 1 94.94 109 GLU A O 1
ATOM 837 N N . PRO A 1 110 ? 16.031 6.617 -13.953 1 91.31 110 PRO A N 1
ATOM 838 C CA . PRO A 1 110 ? 16.531 7.57 -12.953 1 91.31 110 PRO A CA 1
ATOM 839 C C . PRO A 1 110 ? 15.406 8.18 -12.117 1 91.31 110 PRO A C 1
ATOM 841 O O . PRO A 1 110 ? 14.32 8.453 -12.633 1 91.31 110 PRO A O 1
ATOM 844 N N . ARG A 1 111 ? 15.719 8.328 -10.875 1 90.12 111 ARG A N 1
ATOM 845 C CA . ARG A 1 111 ? 14.719 8.828 -9.945 1 90.12 111 ARG A CA 1
ATOM 846 C C . ARG A 1 111 ? 14.938 10.312 -9.648 1 90.12 111 ARG A C 1
ATOM 848 O O . ARG A 1 111 ? 16.016 10.703 -9.195 1 90.12 111 ARG A O 1
ATOM 855 N N . ALA A 1 112 ? 13.898 11.055 -9.789 1 86.69 112 ALA A N 1
ATOM 856 C CA . ALA A 1 112 ? 13.938 12.492 -9.523 1 86.69 112 ALA A CA 1
ATOM 857 C C . ALA A 1 112 ? 14.203 12.773 -8.047 1 86.69 112 ALA A C 1
ATOM 859 O O . ALA A 1 112 ? 14.844 13.766 -7.695 1 86.69 112 ALA A O 1
ATOM 860 N N . THR A 1 113 ? 13.75 11.93 -7.227 1 87.5 113 THR A N 1
ATOM 861 C CA . THR A 1 113 ? 13.859 12.102 -5.781 1 87.5 113 THR A CA 1
ATOM 862 C C . THR A 1 113 ? 15.32 12.031 -5.344 1 87.5 113 THR A C 1
ATOM 864 O O . THR A 1 113 ? 15.656 12.438 -4.227 1 87.5 113 THR A O 1
ATOM 867 N N . LEU A 1 114 ? 16.078 11.484 -6.172 1 90.69 114 LEU A N 1
ATOM 868 C CA . LEU A 1 114 ? 17.484 11.336 -5.816 1 90.69 114 LEU A CA 1
ATOM 869 C C . LEU A 1 114 ? 18.312 12.5 -6.363 1 90.69 114 LEU A C 1
ATOM 871 O O . LEU A 1 114 ? 19.5 12.617 -6.062 1 90.69 114 LEU A O 1
ATOM 875 N N . GLN A 1 115 ? 17.656 13.328 -7.113 1 89.31 115 GLN A N 1
ATOM 876 C CA . GLN A 1 115 ? 18.391 14.445 -7.691 1 89.31 115 GLN A CA 1
ATOM 877 C C . GLN A 1 115 ? 18.984 15.344 -6.605 1 89.31 115 GLN A C 1
ATOM 879 O O . GLN A 1 115 ? 18.266 15.758 -5.688 1 89.31 115 GLN A O 1
ATOM 884 N N . GLY A 1 116 ? 20.219 15.516 -6.723 1 91.56 116 GLY A N 1
ATOM 885 C CA . GLY A 1 116 ? 20.891 16.391 -5.777 1 91.56 116 GLY A CA 1
ATOM 886 C C . GLY A 1 116 ? 21.469 15.648 -4.582 1 91.56 116 GLY A C 1
ATOM 887 O O . GLY A 1 116 ? 22.203 16.219 -3.783 1 91.56 116 GLY A O 1
ATOM 888 N N . LEU A 1 117 ? 21.141 14.43 -4.449 1 94.94 117 LEU A N 1
ATOM 889 C CA . LEU A 1 117 ? 21.688 13.641 -3.354 1 94.94 117 LEU A CA 1
ATOM 890 C C . LEU A 1 117 ? 23.062 13.078 -3.729 1 94.94 117 LEU A C 1
ATOM 892 O O . LEU A 1 117 ? 23.312 12.766 -4.895 1 94.94 117 LEU A O 1
ATOM 896 N N . SER A 1 118 ? 23.906 13 -2.732 1 96 118 SER A N 1
ATOM 897 C CA . SER A 1 118 ? 25.141 12.234 -2.918 1 96 118 SER A CA 1
ATOM 898 C C . SER A 1 118 ? 24.844 10.75 -3.086 1 96 118 SER A C 1
ATOM 900 O O . SER A 1 118 ? 23.75 10.281 -2.723 1 96 118 SER A O 1
ATOM 902 N N . GLU A 1 119 ? 25.766 10 -3.578 1 95.06 119 GLU A N 1
ATOM 903 C CA . GLU A 1 119 ? 25.625 8.555 -3.715 1 95.06 119 GLU A CA 1
ATOM 904 C C . GLU A 1 119 ? 25.375 7.891 -2.361 1 95.06 119 GLU A C 1
ATOM 906 O O . GLU A 1 119 ? 24.562 6.98 -2.252 1 95.06 119 GLU A O 1
ATOM 911 N N . GLU A 1 120 ? 26.078 8.383 -1.395 1 96.75 120 GLU A N 1
ATOM 912 C CA . GLU A 1 120 ? 25.922 7.836 -0.05 1 96.75 120 GLU A CA 1
ATOM 913 C C . GLU A 1 120 ? 24.516 8.102 0.496 1 96.75 120 GLU A C 1
ATOM 915 O O . GLU A 1 120 ? 23.891 7.211 1.066 1 96.75 120 GLU A O 1
ATOM 920 N N . ALA A 1 121 ? 24.094 9.336 0.306 1 97.44 121 ALA A N 1
ATOM 921 C CA . ALA A 1 121 ? 22.766 9.695 0.785 1 97.44 121 ALA A CA 1
ATOM 922 C C . ALA A 1 121 ? 21.688 8.875 0.08 1 97.44 121 ALA A C 1
ATOM 924 O O . ALA A 1 121 ? 20.719 8.438 0.707 1 97.44 121 ALA A O 1
ATOM 925 N N . ALA A 1 122 ? 21.875 8.688 -1.188 1 97.88 122 ALA A N 1
ATOM 926 C CA . ALA A 1 122 ? 20.938 7.883 -1.964 1 97.88 122 ALA A CA 1
ATOM 927 C C . ALA A 1 122 ? 20.906 6.438 -1.468 1 97.88 122 ALA A C 1
ATOM 929 O O . ALA A 1 122 ? 19.844 5.832 -1.353 1 97.88 122 ALA A O 1
ATOM 930 N N . ALA A 1 123 ? 22.062 5.898 -1.172 1 98.44 123 ALA A N 1
ATOM 931 C CA . ALA A 1 123 ? 22.156 4.531 -0.669 1 98.44 123 ALA A CA 1
ATOM 932 C C . ALA A 1 123 ? 21.484 4.398 0.695 1 98.44 123 ALA A C 1
ATOM 934 O O . ALA A 1 123 ? 20.766 3.438 0.944 1 98.44 123 ALA A O 1
ATOM 935 N N . ARG A 1 124 ? 21.75 5.375 1.571 1 98.75 124 ARG A N 1
ATOM 936 C CA . ARG A 1 124 ? 21.109 5.363 2.887 1 98.75 124 ARG A CA 1
ATOM 937 C C . ARG A 1 124 ? 19.594 5.414 2.764 1 98.75 124 ARG A C 1
ATOM 939 O O . ARG A 1 124 ? 18.891 4.691 3.471 1 98.75 124 ARG A O 1
ATOM 946 N N . ARG A 1 125 ? 19.141 6.254 1.884 1 98.69 125 ARG A N 1
ATOM 947 C CA . ARG A 1 125 ? 17.703 6.402 1.622 1 98.69 125 ARG A CA 1
ATOM 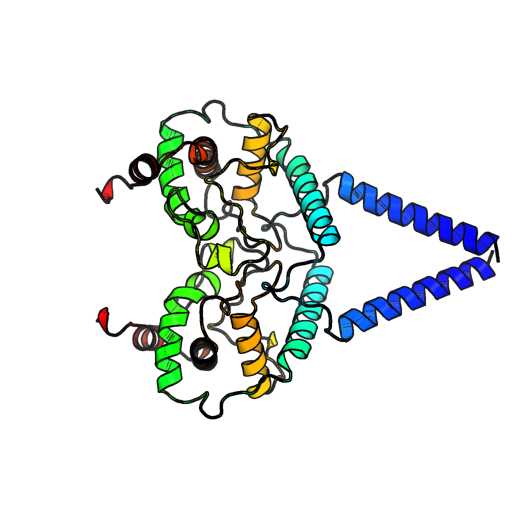948 C C . ARG A 1 125 ? 17.094 5.078 1.178 1 98.69 125 ARG A C 1
ATOM 950 O O . ARG A 1 125 ? 16.078 4.645 1.727 1 98.69 125 ARG A O 1
ATOM 957 N N . ASP A 1 126 ? 17.703 4.465 0.2 1 98.75 126 ASP A N 1
ATOM 958 C CA . ASP A 1 126 ? 17.188 3.213 -0.336 1 98.75 126 ASP A CA 1
ATOM 959 C C . ASP A 1 126 ? 17.203 2.109 0.721 1 98.75 126 ASP A C 1
ATOM 961 O O . ASP A 1 126 ? 16.25 1.335 0.838 1 98.75 126 ASP A O 1
ATOM 965 N N . PHE A 1 127 ? 18.297 2.039 1.438 1 98.94 127 PHE A N 1
ATOM 966 C CA . PHE A 1 127 ? 18.406 1.066 2.52 1 98.94 127 PHE A CA 1
ATOM 967 C C . PHE A 1 127 ? 17.266 1.251 3.52 1 98.94 127 PHE A C 1
ATOM 969 O O . PHE A 1 127 ? 16.578 0.288 3.877 1 98.94 127 PHE A O 1
ATOM 976 N N . TRP A 1 128 ? 17.062 2.486 3.98 1 98.94 128 TRP A N 1
ATOM 977 C CA . TRP A 1 128 ? 16.016 2.777 4.961 1 98.94 128 TRP A CA 1
ATOM 978 C C . TRP A 1 128 ? 14.641 2.389 4.43 1 98.94 128 TRP A C 1
ATOM 980 O O . TRP A 1 128 ? 13.852 1.757 5.137 1 98.94 128 TRP A O 1
ATOM 990 N N . ILE A 1 129 ? 14.359 2.713 3.184 1 98.88 129 ILE A N 1
ATOM 991 C CA . ILE A 1 129 ? 13.055 2.438 2.582 1 98.88 129 ILE A CA 1
ATOM 992 C C . ILE A 1 129 ? 12.828 0.929 2.525 1 98.88 129 ILE A C 1
ATOM 994 O O . ILE A 1 129 ? 11.75 0.446 2.885 1 98.88 129 ILE A O 1
ATOM 998 N N . ILE A 1 130 ? 13.812 0.2 2.064 1 98.88 130 ILE A N 1
ATOM 999 C CA . ILE A 1 130 ? 13.672 -1.248 1.955 1 98.88 130 ILE A CA 1
ATOM 1000 C C . ILE A 1 130 ? 13.484 -1.855 3.344 1 98.88 130 ILE A C 1
ATOM 1002 O O . ILE A 1 130 ? 12.617 -2.707 3.547 1 98.88 130 ILE A O 1
ATOM 1006 N N . LYS A 1 131 ? 14.203 -1.417 4.277 1 98.81 131 LYS A N 1
ATOM 1007 C CA . LYS A 1 131 ? 14.195 -2.004 5.613 1 98.81 131 LYS A CA 1
ATOM 1008 C C . LYS A 1 131 ? 12.891 -1.699 6.34 1 98.81 131 LYS A C 1
ATOM 1010 O O . LYS A 1 131 ? 12.281 -2.59 6.938 1 98.81 131 LYS A O 1
ATOM 1015 N N . HIS A 1 132 ? 12.445 -0.44 6.238 1 98.81 132 HIS A N 1
ATOM 1016 C CA . HIS A 1 132 ? 11.383 0.016 7.129 1 98.81 132 HIS A CA 1
ATOM 1017 C C . HIS A 1 132 ? 10.062 0.19 6.371 1 98.81 132 HIS A C 1
ATOM 1019 O O . HIS A 1 132 ? 9.016 0.381 6.984 1 98.81 132 HIS A O 1
ATOM 1025 N N . GLY A 1 133 ? 10.141 0.15 5.008 1 98.56 133 GLY A N 1
ATOM 1026 C CA . GLY A 1 133 ? 8.938 0.407 4.242 1 98.56 133 GLY A CA 1
ATOM 1027 C C . GLY A 1 133 ? 8.422 1.827 4.395 1 98.56 133 GLY A C 1
ATOM 1028 O O . GLY A 1 133 ? 9.07 2.664 5.023 1 98.56 133 GLY A O 1
ATOM 1029 N N . ILE A 1 134 ? 7.32 2.047 3.758 1 98.25 134 ILE A N 1
ATOM 1030 C CA . ILE A 1 134 ? 6.668 3.348 3.824 1 98.25 134 ILE A CA 1
ATOM 1031 C C . ILE A 1 134 ? 5.199 3.168 4.207 1 98.25 134 ILE A C 1
ATOM 1033 O O . ILE A 1 134 ? 4.449 2.479 3.51 1 98.25 134 ILE A O 1
ATOM 1037 N N . LYS A 1 135 ? 4.777 3.857 5.234 1 96.12 135 LYS A N 1
ATOM 1038 C CA . LYS A 1 135 ? 3.387 3.812 5.68 1 96.12 135 LYS A CA 1
ATOM 1039 C C . LYS A 1 135 ? 2.443 4.305 4.582 1 96.12 135 LYS A C 1
ATOM 1041 O O . LYS A 1 135 ? 2.775 5.23 3.84 1 96.12 135 LYS A O 1
ATOM 1046 N N . ALA A 1 136 ? 1.324 3.674 4.523 1 93.25 136 ALA A N 1
ATOM 1047 C CA . ALA A 1 136 ? 0.251 4.16 3.658 1 93.25 136 ALA A CA 1
ATOM 1048 C C . ALA A 1 136 ? 0.728 4.293 2.215 1 93.25 136 ALA A C 1
ATOM 1050 O O . ALA A 1 136 ? 0.485 5.312 1.565 1 93.25 136 ALA A O 1
ATOM 1051 N N . SER A 1 137 ? 1.514 3.42 1.637 1 94.44 137 SER A N 1
ATOM 1052 C CA . SER A 1 137 ? 2.002 3.492 0.263 1 94.44 137 SER A CA 1
ATOM 1053 C C . SER A 1 137 ? 1.963 2.125 -0.412 1 94.44 137 SER A C 1
ATOM 1055 O O . SER A 1 137 ? 2.006 2.033 -1.64 1 94.44 137 SER A O 1
ATOM 1057 N N . GLY A 1 138 ? 2.096 1.087 0.271 1 95.44 138 GLY A N 1
ATOM 1058 C CA . GLY A 1 138 ? 2.227 -0.254 -0.275 1 95.44 138 GLY A CA 1
ATOM 1059 C C . GLY A 1 138 ? 3.652 -0.769 -0.255 1 95.44 138 GLY A C 1
ATOM 1060 O O . GLY A 1 138 ? 3.908 -1.923 -0.608 1 95.44 138 GLY A O 1
ATOM 1061 N N . MET A 1 139 ? 4.602 0.062 0.098 1 98.06 139 MET A N 1
ATOM 1062 C CA . MET A 1 139 ? 5.984 -0.386 0.208 1 98.06 139 MET A CA 1
ATOM 1063 C C . MET A 1 139 ? 6.23 -1.076 1.547 1 98.06 139 MET A C 1
ATOM 1065 O O . MET A 1 139 ? 6.391 -0.411 2.572 1 98.06 139 MET A O 1
ATOM 1069 N N . PRO A 1 140 ? 6.344 -2.434 1.52 1 98 140 PRO A N 1
ATOM 1070 C CA . PRO A 1 140 ? 6.449 -3.166 2.785 1 98 140 PRO A CA 1
ATOM 1071 C C . PRO A 1 140 ? 7.824 -3.02 3.436 1 98 140 PRO A C 1
ATOM 1073 O O . PRO A 1 140 ? 8.812 -2.736 2.748 1 98 140 PRO A O 1
ATOM 1076 N N . ALA A 1 141 ? 7.828 -3.139 4.723 1 98.62 141 ALA A N 1
ATOM 1077 C CA . ALA A 1 141 ? 9.086 -3.271 5.453 1 98.62 141 ALA A CA 1
ATOM 1078 C C . ALA A 1 141 ? 9.68 -4.664 5.277 1 98.62 141 ALA A C 1
ATOM 1080 O O . ALA A 1 141 ? 9.047 -5.664 5.629 1 98.62 141 ALA A O 1
ATOM 1081 N N . TRP A 1 142 ? 10.836 -4.742 4.773 1 98.38 142 TRP A N 1
ATOM 1082 C CA . TRP A 1 142 ? 11.469 -6.035 4.527 1 98.38 142 TRP A CA 1
ATOM 1083 C C . TRP A 1 142 ? 12.453 -6.383 5.637 1 98.38 142 TRP A C 1
ATOM 1085 O O . TRP A 1 142 ? 12.961 -7.504 5.691 1 98.38 142 TRP A O 1
ATOM 1095 N N . GLY A 1 143 ? 12.641 -5.414 6.531 1 97.88 143 GLY A N 1
ATOM 1096 C CA . GLY A 1 143 ? 13.609 -5.613 7.605 1 97.88 143 GLY A CA 1
ATOM 1097 C C . GLY A 1 143 ? 13.203 -6.715 8.57 1 97.88 143 GLY A C 1
ATOM 1098 O O . GLY A 1 143 ? 14.047 -7.242 9.297 1 97.88 143 GLY A O 1
ATOM 1099 N N . LYS A 1 144 ? 11.961 -7.078 8.609 1 94.75 144 LYS A N 1
ATOM 1100 C CA . LYS A 1 144 ? 11.492 -8.133 9.508 1 94.75 144 LYS A CA 1
ATOM 1101 C C . LYS A 1 144 ? 11.859 -9.516 8.977 1 94.75 144 LYS A C 1
ATOM 1103 O O . LYS A 1 144 ? 12.031 -10.453 9.75 1 94.75 144 LYS A O 1
ATOM 1108 N N . THR A 1 145 ? 12.016 -9.578 7.68 1 95.19 145 THR A N 1
ATOM 1109 C CA . THR A 1 145 ? 12.219 -10.891 7.074 1 95.19 145 THR A CA 1
ATOM 1110 C C . THR A 1 145 ? 13.602 -10.984 6.441 1 95.19 145 THR A C 1
ATOM 1112 O O . THR A 1 145 ? 14.078 -12.086 6.125 1 95.19 145 THR A O 1
ATOM 1115 N N . HIS A 1 146 ? 14.258 -9.945 6.207 1 96.75 146 HIS A N 1
ATOM 1116 C CA . HIS A 1 146 ? 15.57 -9.906 5.57 1 96.75 146 HIS A CA 1
ATOM 1117 C C . HIS A 1 146 ? 16.562 -9.109 6.41 1 96.75 146 HIS A C 1
ATOM 1119 O O . HIS A 1 146 ? 16.266 -7.988 6.832 1 96.75 146 HIS A O 1
ATOM 1125 N N . ASP A 1 147 ? 17.734 -9.641 6.586 1 97.62 147 ASP A N 1
ATOM 1126 C CA . ASP A 1 147 ? 18.719 -8.945 7.41 1 97.62 147 ASP A CA 1
ATOM 1127 C C . ASP A 1 147 ? 19.375 -7.805 6.633 1 97.62 147 ASP A C 1
ATOM 1129 O O . ASP A 1 147 ? 19.141 -7.645 5.438 1 97.62 147 ASP A O 1
ATOM 1133 N N . ASP A 1 148 ? 20.203 -7.012 7.348 1 98.44 148 ASP A N 1
ATOM 1134 C CA . ASP A 1 148 ? 20.781 -5.805 6.77 1 98.44 148 ASP A CA 1
ATOM 1135 C C . ASP A 1 148 ? 21.688 -6.145 5.586 1 98.44 148 ASP A C 1
ATOM 1137 O O . ASP A 1 148 ? 21.75 -5.398 4.605 1 98.44 148 ASP A O 1
ATOM 1141 N N . GLU A 1 149 ? 22.406 -7.227 5.707 1 98.25 149 GLU A N 1
ATOM 1142 C CA . GLU A 1 149 ? 23.297 -7.605 4.617 1 98.25 149 GLU A CA 1
ATOM 1143 C C . GLU A 1 149 ? 22.516 -7.832 3.322 1 98.25 149 GLU A C 1
ATOM 1145 O O . GLU A 1 149 ? 22.922 -7.344 2.262 1 98.25 149 GLU A O 1
ATOM 1150 N N . ARG A 1 150 ? 21.469 -8.5 3.381 1 97.88 150 ARG A N 1
ATOM 1151 C CA . ARG A 1 150 ? 20.641 -8.766 2.209 1 97.88 150 ARG A CA 1
ATOM 1152 C C . ARG A 1 150 ? 20.047 -7.473 1.66 1 97.88 150 ARG A C 1
ATOM 1154 O O . ARG A 1 150 ? 19.953 -7.293 0.444 1 97.88 150 ARG A O 1
ATOM 1161 N N . ILE A 1 151 ? 19.672 -6.625 2.566 1 98.69 151 ILE A N 1
ATOM 1162 C CA . ILE A 1 151 ? 19.094 -5.359 2.139 1 98.69 151 ILE A CA 1
ATOM 1163 C C . ILE A 1 151 ? 20.156 -4.512 1.438 1 98.69 151 ILE A C 1
ATOM 1165 O O . ILE A 1 151 ? 19.875 -3.891 0.408 1 98.69 151 ILE A O 1
ATOM 1169 N N . TRP A 1 152 ? 21.375 -4.516 1.951 1 98.75 152 TRP A N 1
ATOM 1170 C CA . TRP A 1 152 ? 22.453 -3.777 1.287 1 98.75 152 TRP A CA 1
ATOM 1171 C C . TRP A 1 152 ? 22.75 -4.375 -0.082 1 98.75 152 TRP A C 1
ATOM 1173 O O . TRP A 1 152 ? 23.109 -3.652 -1.018 1 98.75 152 TRP A O 1
ATOM 1183 N N . ASN A 1 153 ? 22.609 -5.699 -0.209 1 98.44 153 ASN A N 1
ATOM 1184 C CA . ASN A 1 153 ? 22.766 -6.301 -1.528 1 98.44 153 ASN A CA 1
ATOM 1185 C C . ASN A 1 153 ? 21.734 -5.758 -2.514 1 98.44 153 ASN A C 1
ATOM 1187 O O . ASN A 1 153 ? 22.062 -5.457 -3.662 1 98.44 153 ASN A O 1
ATOM 1191 N N . MET A 1 154 ? 20.562 -5.582 -2.033 1 98.25 154 MET A N 1
ATOM 1192 C CA . MET A 1 154 ? 19.5 -5.031 -2.881 1 98.25 154 MET A CA 1
ATOM 1193 C C . MET A 1 154 ? 19.812 -3.582 -3.248 1 98.25 154 MET A C 1
ATOM 1195 O O . MET A 1 154 ? 19.578 -3.164 -4.383 1 98.25 154 MET A O 1
ATOM 1199 N N . VAL A 1 155 ? 20.297 -2.816 -2.281 1 98.62 155 VAL A N 1
ATOM 1200 C CA . VAL A 1 155 ? 20.656 -1.429 -2.545 1 98.62 155 VAL A CA 1
ATOM 1201 C C . VAL A 1 155 ? 21.734 -1.374 -3.629 1 98.62 155 VAL A C 1
ATOM 1203 O O . VAL A 1 155 ? 21.656 -0.552 -4.547 1 98.62 155 VAL A O 1
ATOM 1206 N N . ALA A 1 156 ? 22.719 -2.252 -3.543 1 98.12 156 ALA A N 1
ATOM 1207 C CA . ALA A 1 156 ? 23.781 -2.318 -4.547 1 98.12 156 ALA A CA 1
ATOM 1208 C C . ALA A 1 156 ? 23.203 -2.588 -5.934 1 98.12 156 ALA A C 1
ATOM 1210 O O . ALA A 1 156 ? 23.609 -1.962 -6.914 1 98.12 156 ALA A O 1
ATOM 1211 N N . PHE A 1 157 ? 22.328 -3.465 -5.965 1 97.94 157 PHE A N 1
ATOM 1212 C CA . PHE A 1 157 ? 21.703 -3.812 -7.238 1 97.94 157 PHE A CA 1
ATOM 1213 C C . PHE A 1 157 ? 20.906 -2.635 -7.793 1 97.94 157 PHE A C 1
ATOM 1215 O O . PHE A 1 157 ? 20.984 -2.34 -8.984 1 97.94 157 PHE A O 1
ATOM 1222 N N . LEU A 1 158 ? 20.109 -1.921 -6.945 1 97.75 158 LEU A N 1
ATOM 1223 C CA . LEU A 1 158 ? 19.281 -0.799 -7.359 1 97.75 158 LEU A CA 1
ATOM 1224 C C . LEU A 1 158 ? 20.125 0.305 -7.984 1 97.75 158 LEU A C 1
ATOM 1226 O O . LEU A 1 158 ? 19.672 0.992 -8.906 1 97.75 158 LEU A O 1
ATOM 1230 N N . LYS A 1 159 ? 21.312 0.426 -7.512 1 95.75 159 LYS A N 1
ATOM 1231 C CA . LYS A 1 159 ? 22.219 1.431 -8.047 1 95.75 159 LYS A CA 1
ATOM 1232 C C . LYS A 1 159 ? 22.531 1.165 -9.523 1 95.75 159 LYS A C 1
ATOM 1234 O O . LYS A 1 159 ? 22.719 2.102 -10.297 1 95.75 159 LYS A O 1
ATOM 1239 N N . ARG A 1 160 ? 22.469 -0.075 -9.906 1 95.69 160 ARG A N 1
ATOM 1240 C CA . ARG A 1 160 ? 22.875 -0.458 -11.25 1 95.69 160 ARG A CA 1
ATOM 1241 C C . ARG A 1 160 ? 21.656 -0.69 -12.148 1 95.69 160 ARG A C 1
ATOM 1243 O O . ARG A 1 160 ? 21.781 -0.669 -13.375 1 95.69 160 ARG A O 1
ATOM 1250 N N . LEU A 1 161 ? 20.562 -0.846 -11.578 1 97.12 161 LEU A N 1
ATOM 1251 C CA . LEU A 1 161 ? 19.359 -1.316 -12.258 1 97.12 161 LEU A CA 1
ATOM 1252 C C . LEU A 1 161 ? 19.016 -0.41 -13.438 1 97.12 161 LEU A C 1
ATOM 1254 O O . LEU A 1 161 ? 18.75 -0.893 -14.539 1 97.12 161 LEU A O 1
ATOM 1258 N N . PRO A 1 162 ? 19.141 0.954 -13.297 1 96.44 162 PRO A N 1
ATOM 1259 C CA . PRO A 1 162 ? 18.75 1.816 -14.414 1 96.44 162 PRO A CA 1
ATOM 1260 C C . PRO A 1 162 ? 19.672 1.664 -15.633 1 96.44 162 PRO A C 1
ATOM 1262 O O . PRO A 1 162 ? 19.312 2.066 -16.734 1 96.44 162 PRO A O 1
ATOM 1265 N N . ASP A 1 163 ? 20.797 1.065 -15.469 1 96.31 163 ASP A N 1
ATOM 1266 C CA . ASP A 1 163 ? 21.766 0.933 -16.547 1 96.31 163 ASP A CA 1
ATOM 1267 C C . ASP A 1 163 ? 21.641 -0.428 -17.234 1 96.31 163 ASP A C 1
ATOM 1269 O O . ASP A 1 163 ? 22.312 -0.689 -18.234 1 96.31 163 ASP A O 1
ATOM 1273 N N . LEU A 1 164 ? 20.844 -1.28 -16.688 1 96.5 164 LEU A N 1
ATOM 1274 C CA . LEU A 1 164 ? 20.766 -2.645 -17.203 1 96.5 164 LEU A CA 1
ATOM 1275 C C . LEU A 1 164 ? 19.75 -2.736 -18.328 1 96.5 164 LEU A C 1
ATOM 1277 O O . LEU A 1 164 ? 18.688 -2.123 -18.266 1 96.5 164 LEU A O 1
ATOM 1281 N N . ASN A 1 165 ? 20.125 -3.447 -19.328 1 96.81 165 ASN A N 1
ATOM 1282 C CA . ASN A 1 165 ? 19.125 -3.844 -20.312 1 96.81 165 ASN A CA 1
ATOM 1283 C C . ASN A 1 165 ? 18.469 -5.172 -19.953 1 96.81 165 ASN A C 1
ATOM 1285 O O . ASN A 1 165 ? 18.797 -5.766 -18.922 1 96.81 165 ASN A O 1
ATOM 1289 N N . GLU A 1 166 ? 17.562 -5.586 -20.781 1 97.06 166 GLU A N 1
ATOM 1290 C CA . GLU A 1 166 ? 16.766 -6.773 -20.469 1 97.06 166 GLU A CA 1
ATOM 1291 C C . GLU A 1 166 ? 17.656 -8 -20.312 1 97.06 166 GLU A C 1
ATOM 1293 O O . GLU A 1 166 ? 17.5 -8.773 -19.359 1 97.06 166 GLU A O 1
ATOM 1298 N N . ASN A 1 167 ? 18.609 -8.164 -21.125 1 96.5 167 ASN A N 1
ATOM 1299 C CA . ASN A 1 167 ? 19.484 -9.32 -21.094 1 96.5 167 ASN A CA 1
ATOM 1300 C C . ASN A 1 167 ? 20.391 -9.312 -19.859 1 96.5 167 ASN A C 1
ATOM 1302 O O . ASN A 1 167 ? 20.531 -10.336 -19.188 1 96.5 167 ASN A O 1
ATOM 1306 N N . GLN A 1 168 ? 20.953 -8.227 -19.609 1 95.12 168 GLN A N 1
ATOM 1307 C CA . GLN A 1 168 ? 21.812 -8.086 -18.438 1 95.12 168 GLN A CA 1
ATOM 1308 C C . GLN A 1 168 ? 21.031 -8.352 -17.141 1 95.12 168 GLN A C 1
ATOM 1310 O O . GLN A 1 168 ? 21.547 -9.008 -16.234 1 95.12 168 GLN A O 1
ATOM 1315 N N . TYR A 1 169 ? 19.797 -7.902 -17.094 1 96.94 169 TYR A N 1
ATOM 1316 C CA . TYR A 1 169 ? 18.938 -8.133 -15.945 1 96.94 169 TYR A CA 1
ATOM 1317 C C . TYR A 1 169 ? 18.703 -9.625 -15.742 1 96.94 169 TYR A C 1
ATOM 1319 O O . TYR A 1 169 ? 18.828 -10.125 -14.617 1 96.94 169 TYR A O 1
ATOM 1327 N N . ARG A 1 170 ? 18.375 -10.281 -16.797 1 94.62 170 ARG A N 1
ATOM 1328 C CA . ARG A 1 170 ? 18.078 -11.703 -16.719 1 94.62 170 ARG A CA 1
ATOM 1329 C C . ARG A 1 170 ? 19.297 -12.484 -16.219 1 94.62 170 ARG A C 1
ATOM 1331 O O . ARG A 1 170 ? 19.156 -13.398 -15.406 1 94.62 170 ARG A O 1
ATOM 1338 N N . ILE A 1 171 ? 20.453 -12.125 -16.625 1 91.69 171 ILE A N 1
ATOM 1339 C CA . ILE A 1 171 ? 21.688 -12.797 -16.234 1 91.69 171 ILE A CA 1
ATOM 1340 C C . ILE A 1 171 ? 21.938 -12.578 -14.75 1 91.69 171 ILE A C 1
ATOM 1342 O O . ILE A 1 171 ? 22.266 -13.523 -14.023 1 91.69 171 ILE A O 1
ATOM 1346 N N . LEU A 1 172 ? 21.703 -11.391 -14.352 1 92.19 172 LEU A N 1
ATOM 1347 C CA . LEU A 1 172 ? 22.047 -11.008 -12.984 1 92.19 172 LEU A CA 1
ATOM 1348 C C . LEU A 1 172 ? 21.016 -11.539 -11.992 1 92.19 172 LEU A C 1
ATOM 1350 O O . LEU A 1 172 ? 21.297 -11.641 -10.797 1 92.19 172 LEU A O 1
ATOM 1354 N N . THR A 1 173 ? 19.797 -11.867 -12.477 1 92.69 173 THR A N 1
ATOM 1355 C CA . THR A 1 173 ? 18.75 -12.258 -11.539 1 92.69 173 THR A CA 1
ATOM 1356 C C . THR A 1 173 ? 18.484 -13.758 -11.625 1 92.69 173 THR A C 1
ATOM 1358 O O . THR A 1 173 ? 17.719 -14.305 -10.836 1 92.69 173 THR A O 1
ATOM 1361 N N . SER A 1 174 ? 18.938 -14.336 -12.703 1 83.69 174 SER A N 1
ATOM 1362 C CA . SER A 1 174 ? 18.75 -15.773 -12.852 1 83.69 174 SER A CA 1
ATOM 1363 C C . SER A 1 174 ? 19.484 -16.547 -11.758 1 83.69 174 SER A C 1
ATOM 1365 O O . SER A 1 174 ? 20.594 -16.172 -11.359 1 83.69 174 SER A O 1
ATOM 1367 N N . ARG A 1 175 ? 18.672 -17.062 -10.789 1 63.12 175 ARG A N 1
ATOM 1368 C CA . ARG A 1 175 ? 19.312 -17.906 -9.789 1 63.12 175 ARG A CA 1
ATOM 1369 C C . ARG A 1 175 ? 20.062 -19.062 -10.453 1 63.12 175 ARG A C 1
ATOM 1371 O O . ARG A 1 175 ? 19.656 -19.562 -11.5 1 63.12 175 ARG A O 1
ATOM 1378 N N . GLN A 1 176 ? 21.297 -19.156 -10.164 1 49.69 176 GLN A N 1
ATOM 1379 C CA . GLN A 1 176 ? 22.125 -20.266 -10.648 1 49.69 176 GLN A CA 1
ATOM 1380 C C . GLN A 1 176 ? 21.297 -21.531 -10.805 1 49.69 176 GLN A C 1
ATOM 1382 O O . GLN A 1 176 ? 21.531 -22.312 -11.734 1 49.69 176 GLN A O 1
ATOM 1387 N N . GLY A 1 177 ? 20.406 -21.953 -9.844 1 42.59 177 GLY A N 1
ATOM 1388 C CA . GLY A 1 177 ? 19.766 -23.25 -10.016 1 42.59 177 GLY A CA 1
ATOM 1389 C C . GLY A 1 177 ? 18.75 -23.266 -11.141 1 42.59 177 GLY A C 1
ATOM 1390 O O . GLY A 1 177 ? 18.188 -24.312 -11.461 1 42.59 177 GLY A O 1
ATOM 1391 N N . ASP A 1 178 ? 18.141 -22.25 -11.469 1 40.06 178 ASP A N 1
ATOM 1392 C CA . ASP A 1 178 ? 17.219 -22.281 -12.594 1 40.06 178 ASP A CA 1
ATOM 1393 C C . ASP A 1 178 ? 17.969 -22.188 -13.922 1 40.06 178 ASP A C 1
ATOM 1395 O O . ASP A 1 178 ? 17.359 -22.125 -14.984 1 40.06 178 ASP A O 1
ATOM 1399 N N . ARG A 1 179 ? 19.172 -22.094 -13.891 1 32.06 179 ARG A N 1
ATOM 1400 C CA . ARG A 1 179 ? 19.906 -22.422 -15.109 1 32.06 179 ARG A CA 1
ATOM 1401 C C . ARG A 1 179 ? 19.906 -23.922 -15.367 1 32.06 179 ARG A C 1
ATOM 1403 O O . ARG A 1 179 ? 19.938 -24.719 -14.422 1 32.06 179 ARG A O 1
ATOM 1410 N N . MET B 1 1 ? -12.633 43.625 20.016 1 55.66 1 MET B N 1
ATOM 1411 C CA . MET B 1 1 ? -12.789 42.719 18.859 1 55.66 1 MET B CA 1
ATOM 1412 C C . MET B 1 1 ? -11.477 42.625 18.094 1 55.66 1 MET B C 1
ATOM 1414 O O . MET B 1 1 ? -11.062 41.5 17.734 1 55.66 1 MET B O 1
ATOM 1418 N N . LYS B 1 2 ? -10.836 43.594 17.859 1 65.25 2 LYS B N 1
ATOM 1419 C CA . LYS B 1 2 ? -9.578 43.625 17.109 1 65.25 2 LYS B CA 1
ATOM 1420 C C . LYS B 1 2 ? -8.484 42.875 17.875 1 65.25 2 LYS B C 1
ATOM 1422 O O . LYS B 1 2 ? -7.703 42.125 17.281 1 65.25 2 LYS B O 1
ATOM 1427 N N . ARG B 1 3 ? -8.461 43.031 19.188 1 64.88 3 ARG B N 1
ATOM 1428 C CA . ARG B 1 3 ? -7.43 42.375 19.984 1 64.88 3 ARG B CA 1
ATOM 1429 C C . ARG B 1 3 ? -7.625 40.875 19.984 1 64.88 3 ARG B C 1
ATOM 1431 O O . ARG B 1 3 ? -6.652 40.125 19.969 1 64.88 3 ARG B O 1
ATOM 1438 N N . CYS B 1 4 ? -8.867 40.5 20.016 1 63.28 4 CYS B N 1
ATOM 1439 C CA . CYS B 1 4 ? -9.195 39.062 19.953 1 63.28 4 CYS B CA 1
ATOM 1440 C C . CYS B 1 4 ? -8.781 38.469 18.609 1 63.28 4 CYS B C 1
ATOM 1442 O O . CYS B 1 4 ? -8.25 37.375 18.562 1 63.28 4 CYS B O 1
ATOM 1444 N N . LEU B 1 5 ? -9.039 39.25 17.609 1 67.38 5 LEU B N 1
ATOM 1445 C CA . LEU B 1 5 ? -8.648 38.812 16.281 1 67.38 5 LEU B CA 1
ATOM 1446 C C . LEU B 1 5 ? -7.129 38.688 16.156 1 67.38 5 LEU B C 1
ATOM 1448 O O . LEU B 1 5 ? -6.613 37.781 15.547 1 67.38 5 LEU B O 1
ATOM 1452 N N . LEU B 1 6 ? -6.551 39.625 16.953 1 71.12 6 LEU B N 1
ATOM 1453 C CA . LEU B 1 6 ? -5.09 39.625 16.938 1 71.12 6 LEU B CA 1
ATOM 1454 C C . LEU B 1 6 ? -4.535 38.438 17.703 1 71.12 6 LEU B C 1
ATOM 1456 O O . LEU B 1 6 ? -3.551 37.812 17.266 1 71.12 6 LEU B O 1
ATOM 1460 N N . GLY B 1 7 ? -5.098 38.125 18.891 1 68.19 7 GLY B N 1
ATOM 1461 C CA . GLY B 1 7 ? -4.676 36.969 19.641 1 68.19 7 GLY B CA 1
ATOM 1462 C C . GLY B 1 7 ? -4.914 35.656 18.922 1 68.19 7 GLY B C 1
ATOM 1463 O O . GLY B 1 7 ? -4.039 34.781 18.891 1 68.19 7 GLY B O 1
ATOM 1464 N N . PHE B 1 8 ? -6.086 35.594 18.375 1 73.44 8 PHE B N 1
ATOM 1465 C CA . PHE B 1 8 ? -6.422 34.406 17.594 1 73.44 8 PHE B CA 1
ATOM 1466 C C . PHE B 1 8 ? -5.488 34.25 16.406 1 73.44 8 PHE B C 1
ATOM 1468 O O . PHE B 1 8 ? -5.023 33.156 16.094 1 73.44 8 PHE B O 1
ATOM 1475 N N . GLY B 1 9 ? -5.355 35.312 15.812 1 76.12 9 GLY B N 1
ATOM 1476 C CA . GLY B 1 9 ? -4.441 35.312 14.68 1 76.12 9 GLY B CA 1
ATOM 1477 C C . GLY B 1 9 ? -3.039 34.875 15.047 1 76.12 9 GLY B C 1
ATOM 1478 O O . GLY B 1 9 ? -2.43 34.094 14.328 1 76.12 9 GLY B O 1
ATOM 1479 N N . SER B 1 10 ? -2.707 35.312 16.297 1 82.38 10 SER B N 1
ATOM 1480 C CA . SER B 1 10 ? -1.364 34.938 16.75 1 82.38 10 SER B CA 1
ATOM 1481 C C . SER B 1 10 ? -1.285 33.469 17.109 1 82.38 10 SER B C 1
ATOM 1483 O O . SER B 1 10 ? -0.296 32.812 16.797 1 82.38 10 SER B O 1
ATOM 1485 N N . ALA B 1 11 ? -2.211 32.938 17.875 1 82.44 11 ALA B N 1
ATOM 1486 C CA . ALA B 1 11 ? -2.244 31.531 18.219 1 82.44 11 ALA B CA 1
ATOM 1487 C C . ALA B 1 11 ? -2.256 30.672 16.953 1 82.44 11 ALA B C 1
ATOM 1489 O O . ALA B 1 11 ? -1.573 29.641 16.891 1 82.44 11 ALA B O 1
ATOM 1490 N N . LEU B 1 12 ? -3.057 31.062 16.047 1 83.88 12 LEU B N 1
ATOM 1491 C CA . LEU B 1 12 ? -3.111 30.344 14.781 1 83.88 12 LEU B CA 1
ATOM 1492 C C . LEU B 1 12 ? -1.761 30.391 14.07 1 83.88 12 LEU B C 1
ATOM 1494 O O . LEU B 1 12 ? -1.316 29.375 13.516 1 83.88 12 LEU B O 1
ATOM 1498 N N . VAL B 1 13 ? -1.152 31.516 14.094 1 88.44 13 VAL B N 1
ATOM 1499 C CA . VAL B 1 13 ? 0.152 31.656 13.461 1 88.44 13 VAL B CA 1
ATOM 1500 C C . VAL B 1 13 ? 1.168 30.75 14.148 1 88.44 13 VAL B C 1
ATOM 1502 O O . VAL B 1 13 ? 1.966 30.094 13.477 1 88.44 13 VAL B O 1
ATOM 1505 N N . VAL B 1 14 ? 1.136 30.672 15.5 1 91.06 14 VAL B N 1
ATOM 1506 C CA . VAL B 1 14 ? 2.051 29.828 16.25 1 91.06 14 VAL B CA 1
ATOM 1507 C C . VAL B 1 14 ? 1.774 28.359 15.922 1 91.06 14 VAL B C 1
ATOM 1509 O O . VAL B 1 14 ? 2.705 27.578 15.719 1 91.06 14 VAL B O 1
ATOM 1512 N N . LEU B 1 15 ? 0.501 28 15.93 1 88.38 15 LEU B N 1
ATOM 1513 C CA . LEU B 1 15 ? 0.13 26.625 15.586 1 88.38 15 LEU B CA 1
ATOM 1514 C C . LEU B 1 15 ? 0.649 26.25 14.203 1 88.38 15 LEU B C 1
ATOM 1516 O O . LEU B 1 15 ? 1.241 25.188 14.023 1 88.38 15 LEU B O 1
ATOM 1520 N N . VAL B 1 16 ? 0.437 27.078 13.258 1 90.69 16 VAL B N 1
ATOM 1521 C CA . VAL B 1 16 ? 0.897 26.828 11.898 1 90.69 16 VAL B CA 1
ATOM 1522 C C . VAL B 1 16 ? 2.422 26.719 11.883 1 90.69 16 VAL B C 1
ATOM 1524 O O . VAL B 1 16 ? 2.982 25.844 11.227 1 90.69 16 VAL B O 1
ATOM 1527 N N . ALA B 1 17 ? 3.053 27.578 12.617 1 93.19 17 ALA B N 1
ATOM 1528 C CA . ALA B 1 17 ? 4.512 27.562 12.68 1 93.19 17 ALA B CA 1
ATOM 1529 C C . ALA B 1 17 ? 5.02 26.266 13.281 1 93.19 17 ALA B C 1
ATOM 1531 O O . ALA B 1 17 ? 6.012 25.688 12.805 1 93.19 17 ALA B O 1
ATOM 1532 N N . VAL B 1 18 ? 4.391 25.812 14.297 1 93.44 18 VAL B N 1
ATOM 1533 C CA . VAL B 1 18 ? 4.777 24.562 14.945 1 93.44 18 VAL B CA 1
ATOM 1534 C C . VAL B 1 18 ? 4.574 23.391 13.977 1 93.44 18 VAL B C 1
ATOM 1536 O O . VAL B 1 18 ? 5.449 22.531 13.836 1 93.44 18 VAL B O 1
ATOM 1539 N N . VAL B 1 19 ? 3.449 23.359 13.281 1 91.44 19 VAL B N 1
ATOM 1540 C CA . VAL B 1 19 ? 3.154 22.312 12.32 1 91.44 19 VAL B CA 1
ATOM 1541 C C . VAL B 1 19 ? 4.195 22.312 11.211 1 91.44 19 VAL B C 1
ATOM 1543 O O . VAL B 1 19 ? 4.75 21.281 10.859 1 91.44 19 VAL B O 1
ATOM 1546 N N . VAL B 1 20 ? 4.492 23.438 10.688 1 92.31 20 VAL B N 1
ATOM 1547 C CA . VAL B 1 20 ? 5.477 23.578 9.617 1 92.31 20 VAL B CA 1
ATOM 1548 C C . VAL B 1 20 ? 6.848 23.125 10.125 1 92.31 20 VAL B C 1
ATOM 1550 O O . VAL B 1 20 ? 7.582 22.438 9.406 1 92.31 20 VAL B O 1
ATOM 1553 N N . TRP B 1 21 ? 7.09 23.484 11.359 1 93.88 21 TRP B N 1
ATOM 1554 C CA . TRP B 1 21 ? 8.367 23.094 11.938 1 93.88 21 TRP B CA 1
ATOM 1555 C C . TRP B 1 21 ? 8.461 21.578 12.086 1 93.88 21 TRP B C 1
ATOM 1557 O O . TRP B 1 21 ? 9.5 20.984 11.781 1 93.88 21 TRP B O 1
ATOM 1567 N N . VAL B 1 22 ? 7.508 20.938 12.555 1 93.25 22 VAL B N 1
ATOM 1568 C CA . VAL B 1 22 ? 7.496 19.5 12.734 1 93.25 22 VAL B CA 1
ATOM 1569 C C . VAL B 1 22 ? 7.656 18.812 11.375 1 93.25 22 VAL B C 1
ATOM 1571 O O . VAL B 1 22 ? 8.453 17.875 11.234 1 93.25 22 VAL B O 1
ATOM 1574 N N . LEU B 1 23 ? 6.926 19.297 10.375 1 91.56 23 LEU B N 1
ATOM 1575 C CA . LEU B 1 23 ? 7.008 18.719 9.039 1 91.56 23 LEU B CA 1
ATOM 1576 C C . LEU B 1 23 ? 8.398 18.922 8.438 1 91.56 23 LEU B C 1
ATOM 1578 O O . LEU B 1 23 ? 8.961 18 7.855 1 91.56 23 LEU B O 1
ATOM 1582 N N . TYR B 1 24 ? 8.914 20.078 8.711 1 92.88 24 TYR B N 1
ATOM 1583 C CA . TYR B 1 24 ? 10.219 20.406 8.156 1 92.88 24 TYR B CA 1
ATOM 1584 C C . TYR B 1 24 ? 11.328 19.641 8.875 1 92.88 24 TYR B C 1
ATOM 1586 O O . TYR B 1 24 ? 12.328 19.266 8.258 1 92.88 24 TYR B O 1
ATOM 1594 N N . SER B 1 25 ? 11.148 19.359 10.117 1 94.75 25 SER B N 1
ATOM 1595 C CA . SER B 1 25 ? 12.164 18.688 10.906 1 94.75 25 SER B CA 1
ATOM 1596 C C . SER B 1 25 ? 12.336 17.234 10.453 1 94.75 25 SER B C 1
ATOM 1598 O O . SER B 1 25 ? 13.336 16.594 10.758 1 94.75 25 SER B O 1
ATOM 1600 N N . GLY B 1 26 ? 11.32 16.641 9.781 1 94.81 26 GLY B N 1
ATOM 1601 C CA . GLY B 1 26 ? 11.367 15.258 9.336 1 94.81 26 GLY B CA 1
ATOM 1602 C C . GLY B 1 26 ? 11.164 14.258 10.461 1 94.81 26 GLY B C 1
ATOM 1603 O O . GLY B 1 26 ? 11.477 13.078 10.312 1 94.81 26 GLY B O 1
ATOM 1604 N N . ARG B 1 27 ? 10.648 14.695 11.586 1 93.81 27 ARG B N 1
ATOM 1605 C CA . ARG B 1 27 ? 10.547 13.836 12.766 1 93.81 27 ARG B CA 1
ATOM 1606 C C . ARG B 1 27 ? 9.281 12.984 12.711 1 93.81 27 ARG B C 1
ATOM 1608 O O . ARG B 1 27 ? 9.125 12.047 13.492 1 93.81 27 ARG B O 1
ATOM 1615 N N . VAL B 1 28 ? 8.406 13.281 11.781 1 94.12 28 VAL B N 1
ATOM 1616 C CA . VAL B 1 28 ? 7.238 12.43 11.586 1 94.12 28 VAL B CA 1
ATOM 1617 C C . VAL B 1 28 ? 7.645 11.172 10.812 1 94.12 28 VAL B C 1
ATOM 1619 O O . VAL B 1 28 ? 8.055 11.258 9.656 1 94.12 28 VAL B O 1
ATOM 1622 N N . SER B 1 29 ? 7.453 10.062 11.461 1 96.5 29 SER B N 1
ATOM 1623 C CA . SER B 1 29 ? 7.906 8.828 10.836 1 96.5 29 SER B CA 1
ATOM 1624 C C . SER B 1 29 ? 6.926 8.359 9.766 1 96.5 29 SER B C 1
ATOM 1626 O O . SER B 1 29 ? 5.719 8.312 10 1 96.5 29 SER B O 1
ATOM 1628 N N . VAL B 1 30 ? 7.512 7.984 8.664 1 97.56 30 VAL B N 1
ATOM 1629 C CA . VAL B 1 30 ? 6.703 7.414 7.59 1 97.56 30 VAL B CA 1
ATOM 1630 C C . VAL B 1 30 ? 7.012 5.926 7.445 1 97.56 30 VAL B C 1
ATOM 1632 O O . VAL B 1 30 ? 6.629 5.301 6.457 1 97.56 30 VAL B O 1
ATOM 1635 N N . ALA B 1 31 ? 7.621 5.336 8.398 1 98.5 31 ALA B N 1
ATOM 1636 C CA . ALA B 1 31 ? 8.039 3.936 8.352 1 98.5 31 ALA B CA 1
ATOM 1637 C C . ALA B 1 31 ? 6.84 3.002 8.508 1 98.5 31 ALA B C 1
ATOM 1639 O O . ALA B 1 31 ? 6.012 3.191 9.406 1 98.5 31 ALA B O 1
ATOM 1640 N N . ALA B 1 32 ? 6.832 2.006 7.676 1 98.19 32 ALA B N 1
ATOM 1641 C CA . ALA B 1 32 ? 5.738 1.042 7.727 1 98.19 32 ALA B CA 1
ATOM 1642 C C . ALA B 1 32 ? 5.82 0.181 8.984 1 98.19 32 ALA B C 1
ATOM 1644 O O . ALA B 1 32 ? 4.816 -0.378 9.43 1 98.19 32 ALA B O 1
ATOM 1645 N N . ASP B 1 33 ? 7 0.009 9.523 1 97.94 33 ASP B N 1
ATOM 1646 C CA . ASP B 1 33 ? 7.16 -0.861 10.68 1 97.94 33 ASP B CA 1
ATOM 1647 C C . ASP B 1 33 ? 7.047 -0.07 11.984 1 97.94 33 ASP B C 1
ATOM 1649 O O . ASP B 1 33 ? 7.445 -0.552 13.047 1 97.94 33 ASP B O 1
ATOM 1653 N N . GLU B 1 34 ? 6.578 1.165 11.953 1 96.88 34 GLU B N 1
ATOM 1654 C CA . GLU B 1 34 ? 6.23 1.992 13.102 1 96.88 34 GLU B CA 1
ATOM 1655 C C . GLU B 1 34 ? 4.77 2.428 13.047 1 96.88 34 GLU B C 1
ATOM 1657 O O . GLU B 1 34 ? 4.449 3.484 12.5 1 96.88 34 GLU B O 1
ATOM 1662 N N . PRO B 1 35 ? 3.949 1.75 13.656 1 95.62 35 PRO B N 1
ATOM 1663 C CA . PRO B 1 35 ? 2.51 2 13.562 1 95.62 35 PRO B CA 1
ATOM 1664 C C . PRO B 1 35 ? 2.107 3.357 14.133 1 95.62 35 PRO B C 1
ATOM 1666 O O . PRO B 1 35 ? 2.848 3.943 14.922 1 95.62 35 PRO B O 1
ATOM 1669 N N . HIS B 1 36 ? 0.955 3.775 13.703 1 95.62 36 HIS B N 1
ATOM 1670 C CA . HIS B 1 36 ? 0.353 4.996 14.227 1 95.62 36 HIS B CA 1
ATOM 1671 C C . HIS B 1 36 ? -0.023 4.84 15.695 1 95.62 36 HIS B C 1
ATOM 1673 O O . HIS B 1 36 ? -0.16 3.721 16.188 1 95.62 36 HIS B O 1
ATOM 1679 N N . ALA B 1 37 ? -0.157 6.023 16.297 1 96.19 37 ALA B N 1
ATOM 1680 C CA . ALA B 1 37 ? -0.825 6 17.594 1 96.19 37 ALA B CA 1
ATOM 1681 C C . ALA B 1 37 ? -2.217 5.387 17.484 1 96.19 37 ALA B C 1
ATOM 1683 O O . ALA B 1 37 ? -2.869 5.492 16.438 1 96.19 37 ALA B O 1
ATOM 1684 N N . GLN B 1 38 ? -2.66 4.754 18.531 1 96.5 38 GLN B N 1
ATOM 1685 C CA . GLN B 1 38 ? -3.895 3.977 18.484 1 96.5 38 GLN B CA 1
ATOM 1686 C C . GLN B 1 38 ? -5.09 4.859 18.141 1 96.5 38 GLN B C 1
ATOM 1688 O O . GLN B 1 38 ? -5.961 4.457 17.375 1 96.5 38 GLN B O 1
ATOM 1693 N N . TRP B 1 39 ? -5.137 6.004 18.719 1 95.88 39 TRP B N 1
ATOM 1694 C CA . TRP B 1 39 ? -6.266 6.887 18.453 1 95.88 39 TRP B CA 1
ATOM 1695 C C . TRP B 1 39 ? -6.285 7.316 16.984 1 95.88 39 TRP B C 1
ATOM 1697 O O . TRP B 1 39 ? -7.355 7.449 16.391 1 95.88 39 TRP B O 1
ATOM 1707 N N . LEU B 1 40 ? -5.105 7.59 16.375 1 95.69 40 LEU B N 1
ATOM 1708 C CA . LEU B 1 40 ? -5.027 7.977 14.961 1 95.69 40 LEU B CA 1
ATOM 1709 C C . LEU B 1 40 ? -5.43 6.816 14.062 1 95.69 40 LEU B C 1
ATOM 1711 O O . LEU B 1 40 ? -6.152 7.008 13.078 1 95.69 40 LEU B O 1
ATOM 1715 N N . TYR B 1 41 ? -5.008 5.629 14.438 1 96.25 41 TYR B N 1
ATOM 1716 C CA . TYR B 1 41 ? -5.367 4.43 13.695 1 96.25 41 TYR B CA 1
ATOM 1717 C C . TYR B 1 41 ? -6.883 4.262 13.633 1 96.25 41 TYR B C 1
ATOM 1719 O O . TYR B 1 41 ? -7.449 4.047 12.562 1 96.25 41 TYR B O 1
ATOM 1727 N N . HIS B 1 42 ? -7.586 4.387 14.742 1 95.81 42 HIS B N 1
ATOM 1728 C CA . HIS B 1 42 ? -9.031 4.199 14.805 1 95.81 42 HIS B CA 1
ATOM 1729 C C . HIS B 1 42 ? -9.758 5.316 14.07 1 95.81 42 HIS B C 1
ATOM 1731 O O . HIS B 1 42 ? -10.805 5.082 13.453 1 95.81 42 HIS B O 1
ATOM 1737 N N . LEU B 1 43 ? -9.195 6.52 14.125 1 95.75 43 LEU B N 1
ATOM 1738 C CA . LEU B 1 43 ? -9.781 7.629 13.383 1 95.75 43 LEU B CA 1
ATOM 1739 C C . LEU B 1 43 ? -9.703 7.375 11.875 1 95.75 43 LEU B C 1
ATOM 1741 O O . LEU B 1 43 ? -10.703 7.527 11.164 1 95.75 43 LEU B O 1
ATOM 1745 N N . LEU B 1 44 ? -8.516 6.965 11.422 1 95.31 44 LEU B N 1
ATOM 1746 C CA . LEU B 1 44 ? -8.328 6.699 10 1 95.31 44 LEU B CA 1
ATOM 1747 C C . LEU B 1 44 ? -9.227 5.551 9.547 1 95.31 44 LEU B C 1
ATOM 1749 O O . LEU B 1 44 ? -9.812 5.609 8.461 1 95.31 44 LEU B O 1
ATOM 1753 N N . GLU B 1 45 ? -9.359 4.559 10.352 1 95.44 45 GLU B N 1
ATOM 1754 C CA . GLU B 1 45 ? -10.234 3.432 10.039 1 95.44 45 GLU B CA 1
ATOM 1755 C C . GLU B 1 45 ? -11.688 3.879 9.945 1 95.44 45 GLU B C 1
ATOM 1757 O O . GLU B 1 45 ? -12.422 3.459 9.047 1 95.44 45 GLU B O 1
ATOM 1762 N N . TRP B 1 46 ? -12.078 4.668 10.891 1 95.88 46 TRP B N 1
ATOM 1763 C CA . TRP B 1 46 ? -13.438 5.191 10.883 1 95.88 46 TRP B CA 1
ATOM 1764 C C . TRP B 1 46 ? -13.703 6.004 9.625 1 95.88 46 TRP B C 1
ATOM 1766 O O . TRP B 1 46 ? -14.727 5.816 8.961 1 95.88 46 TRP B O 1
ATOM 1776 N N . VAL B 1 47 ? -12.836 6.863 9.258 1 96.25 47 VAL B N 1
ATOM 1777 C CA . VAL B 1 47 ? -12.969 7.684 8.055 1 96.25 47 VAL B CA 1
ATOM 1778 C C . VAL B 1 47 ? -13.062 6.785 6.824 1 96.25 47 VAL B C 1
ATOM 1780 O O . VAL B 1 47 ? -13.898 7.008 5.945 1 96.25 47 VAL B O 1
ATOM 1783 N N . ARG B 1 48 ? -12.266 5.766 6.75 1 96.81 48 ARG B N 1
ATOM 1784 C CA . ARG B 1 48 ? -12.242 4.828 5.629 1 96.81 48 ARG B CA 1
ATOM 1785 C C . ARG B 1 48 ? -13.586 4.117 5.484 1 96.81 48 ARG B C 1
ATOM 1787 O O . ARG B 1 48 ? -14.148 4.07 4.391 1 96.81 48 ARG B O 1
ATOM 1794 N N . GLU B 1 49 ? -14.078 3.695 6.59 1 96.69 49 GLU B N 1
ATOM 1795 C CA . GLU B 1 49 ? -15.328 2.934 6.547 1 96.69 49 GLU B CA 1
ATOM 1796 C C . GLU B 1 49 ? -16.5 3.826 6.18 1 96.69 49 GLU B C 1
ATOM 1798 O O . GLU B 1 49 ? -17.422 3.398 5.465 1 96.69 49 GLU B O 1
ATOM 1803 N N . ARG B 1 50 ? -16.469 5.035 6.703 1 96.5 50 ARG B N 1
ATOM 1804 C CA . ARG B 1 50 ? -17.516 5.984 6.34 1 96.5 50 ARG B CA 1
ATOM 1805 C C . ARG B 1 50 ? -17.5 6.281 4.844 1 96.5 50 ARG B C 1
ATOM 1807 O O . ARG B 1 50 ? -18.547 6.332 4.199 1 96.5 50 ARG B O 1
ATOM 1814 N N . SER B 1 51 ? -16.328 6.473 4.332 1 97.88 51 SER B N 1
ATOM 1815 C CA . SER B 1 51 ? -16.156 6.746 2.908 1 97.88 51 SER B CA 1
ATOM 1816 C C . SER B 1 51 ? -16.688 5.594 2.057 1 97.88 51 SER B C 1
ATOM 1818 O O . SER B 1 51 ? -17.453 5.805 1.116 1 97.88 51 SER B O 1
ATOM 1820 N N . ILE B 1 52 ? -16.281 4.387 2.373 1 98.25 52 ILE B N 1
ATOM 1821 C CA . ILE B 1 52 ? -16.641 3.195 1.617 1 98.25 52 ILE B CA 1
ATOM 1822 C C . ILE B 1 52 ? -18.156 2.994 1.677 1 98.25 52 ILE B C 1
ATOM 1824 O O . ILE B 1 52 ? -18.797 2.701 0.66 1 98.25 52 ILE B O 1
ATOM 1828 N N . ALA B 1 53 ? -18.719 3.189 2.867 1 97.44 53 ALA B N 1
ATOM 1829 C CA . ALA B 1 53 ? -20.156 3.041 3.027 1 97.44 53 ALA B CA 1
ATOM 1830 C C . ALA B 1 53 ? -20.906 4.02 2.133 1 97.44 53 ALA B C 1
ATOM 1832 O O . ALA B 1 53 ? -21.859 3.637 1.447 1 97.44 53 ALA B O 1
ATOM 1833 N N . GLN B 1 54 ? -20.469 5.207 2.15 1 97.69 54 GLN B N 1
ATOM 1834 C CA . GLN B 1 54 ? -21.125 6.23 1.343 1 97.69 54 GLN B CA 1
ATOM 1835 C C . GLN B 1 54 ? -20.953 5.953 -0.147 1 97.69 54 GLN B C 1
ATOM 1837 O O . GLN B 1 54 ? -21.906 6.023 -0.915 1 97.69 54 GLN B O 1
ATOM 1842 N N . ALA B 1 55 ? -19.828 5.594 -0.57 1 98.25 55 ALA B N 1
ATOM 1843 C CA . ALA B 1 55 ? -19.5 5.438 -1.984 1 98.25 55 ALA B CA 1
ATOM 1844 C C . ALA B 1 55 ? -20.156 4.184 -2.561 1 98.25 55 ALA B C 1
ATOM 1846 O O . ALA B 1 55 ? -20.453 4.125 -3.756 1 98.25 55 ALA B O 1
ATOM 1847 N N . SER B 1 56 ? -20.359 3.188 -1.725 1 98.44 56 SER B N 1
ATOM 1848 C CA . SER B 1 56 ? -20.859 1.907 -2.221 1 98.44 56 SER B CA 1
ATOM 1849 C C . SER B 1 56 ? -22.375 1.806 -2.078 1 98.44 56 SER B C 1
ATOM 1851 O O . SER B 1 56 ? -22.969 0.833 -2.529 1 98.44 56 SER B O 1
ATOM 1853 N N . ARG B 1 57 ? -22.984 2.781 -1.572 1 97.19 57 ARG B N 1
ATOM 1854 C CA . ARG B 1 57 ? -24.359 2.678 -1.111 1 97.19 57 ARG B CA 1
ATOM 1855 C C . ARG B 1 57 ? -25.312 2.449 -2.279 1 97.19 57 ARG B C 1
ATOM 1857 O O . ARG B 1 57 ? -26.391 1.87 -2.109 1 97.19 57 ARG B O 1
ATOM 1864 N N . THR B 1 58 ? -24.984 2.863 -3.494 1 97.44 58 THR B N 1
ATOM 1865 C CA . THR B 1 58 ? -25.938 2.805 -4.602 1 97.44 58 THR B CA 1
ATOM 1866 C C . THR B 1 58 ? -25.594 1.654 -5.547 1 97.44 58 THR B C 1
ATOM 1868 O O . THR B 1 58 ? -26.219 1.496 -6.594 1 97.44 58 THR B O 1
ATOM 1871 N N . ILE B 1 59 ? -24.547 0.917 -5.242 1 98.62 59 ILE B N 1
ATOM 1872 C CA . ILE B 1 59 ? -24.156 -0.214 -6.078 1 98.62 59 ILE B CA 1
ATOM 1873 C C . ILE B 1 59 ? -25.25 -1.282 -6.035 1 98.62 59 ILE B C 1
ATOM 1875 O O . ILE B 1 59 ? -25.797 -1.58 -4.973 1 98.62 59 ILE B O 1
ATOM 1879 N N . GLU B 1 60 ? -25.562 -1.821 -7.176 1 98.31 60 GLU B N 1
ATOM 1880 C CA . GLU B 1 60 ? -26.562 -2.887 -7.262 1 98.31 60 GLU B CA 1
ATOM 1881 C C . GLU B 1 60 ? -25.906 -4.262 -7.188 1 98.31 60 GLU B C 1
ATOM 1883 O O . GLU B 1 60 ? -25.016 -4.574 -7.98 1 98.31 60 GLU B O 1
ATOM 1888 N N . VAL B 1 61 ? -26.391 -5.039 -6.273 1 98.56 61 VAL B N 1
ATOM 1889 C CA . VAL B 1 61 ? -25.875 -6.395 -6.102 1 98.56 61 VAL B CA 1
ATOM 1890 C C . VAL B 1 61 ? -26.578 -7.34 -7.07 1 98.56 61 VAL B C 1
ATOM 1892 O O . VAL B 1 61 ? -27.812 -7.352 -7.148 1 98.56 61 VAL B O 1
ATOM 1895 N N . PRO B 1 62 ? -25.781 -8.078 -7.785 1 98.31 62 PRO B N 1
ATOM 1896 C CA . PRO B 1 62 ? -26.438 -9.039 -8.688 1 98.31 62 PRO B CA 1
ATOM 1897 C C . PRO B 1 62 ? -27.312 -10.047 -7.941 1 98.31 62 PRO B C 1
ATOM 1899 O O . PRO B 1 62 ? -26.938 -10.492 -6.852 1 98.31 62 PRO B O 1
ATOM 1902 N N . LYS B 1 63 ? -28.344 -10.43 -8.562 1 97 63 LYS B N 1
ATOM 1903 C CA . LYS B 1 63 ? -29.312 -11.344 -7.945 1 97 63 LYS B CA 1
ATOM 1904 C C . LYS B 1 63 ? -28.734 -12.758 -7.844 1 97 63 LYS B C 1
ATOM 1906 O O . LYS B 1 63 ? -29.141 -13.531 -6.977 1 97 63 LYS B O 1
ATOM 1911 N N . ASP B 1 64 ? -27.844 -13.031 -8.664 1 97.38 64 ASP B N 1
ATOM 1912 C CA . ASP B 1 64 ? -27.297 -14.383 -8.703 1 97.38 64 ASP B CA 1
ATOM 1913 C C . ASP B 1 64 ? -25.938 -14.445 -8 1 97.38 64 ASP B C 1
ATOM 1915 O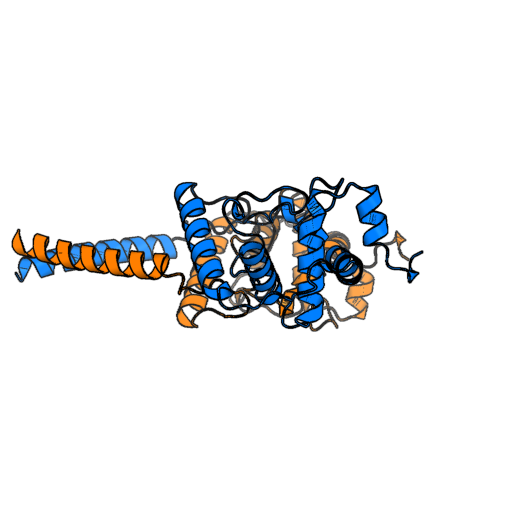 O . ASP B 1 64 ? -25.062 -15.234 -8.383 1 97.38 64 ASP B O 1
ATOM 1919 N N . LEU B 1 65 ? -25.672 -13.578 -7.023 1 97.44 65 LEU B N 1
ATOM 1920 C CA . LEU B 1 65 ? -24.375 -13.492 -6.355 1 97.44 65 LEU B CA 1
ATOM 1921 C C . LEU B 1 65 ? -24 -14.844 -5.746 1 97.44 65 LEU B C 1
ATOM 1923 O O . LEU B 1 65 ? -22.812 -15.188 -5.684 1 97.44 65 LEU B O 1
ATOM 1927 N N . ASP B 1 66 ? -25 -15.664 -5.398 1 94.5 66 ASP B N 1
ATOM 1928 C CA . ASP B 1 66 ? -24.719 -16.906 -4.691 1 94.5 66 ASP B CA 1
ATOM 1929 C C . ASP B 1 66 ? -24.672 -18.094 -5.66 1 94.5 66 ASP B C 1
ATOM 1931 O O . ASP B 1 66 ? -24.609 -19.25 -5.234 1 94.5 66 ASP B O 1
ATOM 1935 N N . ALA B 1 67 ? -24.656 -17.812 -6.918 1 95.19 67 ALA B N 1
ATOM 1936 C CA . ALA B 1 67 ? -24.578 -18.891 -7.914 1 95.19 67 ALA B CA 1
ATOM 1937 C C . ALA B 1 67 ? -23.25 -19.625 -7.832 1 95.19 67 ALA B C 1
ATOM 1939 O O . ALA B 1 67 ? -22.188 -19 -7.727 1 95.19 67 ALA B O 1
ATOM 1940 N N . PRO B 1 68 ? -23.297 -20.938 -7.953 1 93.12 68 PRO B N 1
ATOM 1941 C CA . PRO B 1 68 ? -22.062 -21.734 -7.84 1 93.12 68 PRO B CA 1
ATOM 1942 C C . PRO B 1 68 ? -21.031 -21.375 -8.898 1 93.12 68 PRO B C 1
ATOM 1944 O O . PRO B 1 68 ? -19.828 -21.438 -8.633 1 93.12 68 PRO B O 1
ATOM 1947 N N . GLN B 1 69 ? -21.453 -21.016 -10.023 1 93.19 69 GLN B N 1
ATOM 1948 C CA . GLN B 1 69 ? -20.516 -20.672 -11.086 1 93.19 69 GLN B CA 1
ATOM 1949 C C . GLN B 1 69 ? -19.672 -19.453 -10.703 1 93.19 69 GLN B C 1
ATOM 1951 O O . GLN B 1 69 ? -18.5 -19.344 -11.086 1 93.19 69 GLN B O 1
ATOM 1956 N N . ARG B 1 70 ? -20.219 -18.516 -9.984 1 94.62 70 ARG B N 1
ATOM 1957 C CA . ARG B 1 70 ? -19.484 -17.344 -9.523 1 94.62 70 ARG B CA 1
ATOM 1958 C C . ARG B 1 70 ? -18.406 -17.734 -8.516 1 94.62 70 ARG B C 1
ATOM 1960 O O . ARG B 1 70 ? -17.312 -17.172 -8.531 1 94.62 70 ARG B O 1
ATOM 1967 N N . LEU B 1 71 ? -18.766 -18.672 -7.719 1 92.44 71 LEU B N 1
ATOM 1968 C CA . LEU B 1 71 ? -17.828 -19.141 -6.703 1 92.44 71 LEU B CA 1
ATOM 1969 C C . LEU B 1 71 ? -16.578 -19.719 -7.352 1 92.44 71 LEU B C 1
ATOM 1971 O O . LEU B 1 71 ? -15.461 -19.391 -6.953 1 92.44 71 LEU B O 1
ATOM 1975 N N . LEU B 1 72 ? -16.719 -20.531 -8.352 1 91.62 72 LEU B N 1
ATOM 1976 C CA . LEU B 1 72 ? -15.609 -21.172 -9.047 1 91.62 72 LEU B CA 1
ATOM 1977 C C . LEU B 1 72 ? -14.766 -20.141 -9.781 1 91.62 72 LEU B C 1
ATOM 1979 O O . LEU B 1 72 ? -13.539 -20.156 -9.68 1 91.62 72 LEU B O 1
ATOM 1983 N N . ALA B 1 73 ? -15.383 -19.25 -10.445 1 93.31 73 ALA B N 1
ATOM 1984 C CA . ALA B 1 73 ? -14.68 -18.219 -11.203 1 93.31 73 ALA B CA 1
ATOM 1985 C C . ALA B 1 73 ? -13.93 -17.266 -10.266 1 93.31 73 ALA B C 1
ATOM 1987 O O . ALA B 1 73 ? -12.797 -16.891 -10.547 1 93.31 73 ALA B O 1
ATOM 1988 N N . GLY B 1 74 ? -14.516 -16.922 -9.172 1 96.31 74 GLY B N 1
ATOM 1989 C CA . GLY B 1 74 ? -13.914 -16.016 -8.211 1 96.31 74 GLY B CA 1
ATOM 1990 C C . GLY B 1 74 ? -12.719 -16.609 -7.496 1 96.31 74 GLY B C 1
ATOM 1991 O O . GLY B 1 74 ? -11.797 -15.875 -7.109 1 96.31 74 GLY B O 1
ATOM 1992 N N . GLY B 1 75 ? -12.773 -17.906 -7.293 1 95.88 75 GLY B N 1
ATOM 1993 C CA . GLY B 1 75 ? -11.688 -18.578 -6.586 1 95.88 75 GLY B CA 1
ATOM 1994 C C . GLY B 1 75 ? -10.359 -18.484 -7.305 1 95.88 75 GLY B C 1
ATOM 1995 O O . GLY B 1 75 ? -9.328 -18.219 -6.68 1 95.88 75 GLY B O 1
ATOM 1996 N N . ALA B 1 76 ? -10.359 -18.688 -8.57 1 93.69 76 ALA B N 1
ATOM 1997 C CA . ALA B 1 76 ? -9.141 -18.609 -9.375 1 93.69 76 ALA B CA 1
ATOM 1998 C C . ALA B 1 76 ? -8.531 -17.219 -9.312 1 93.69 76 ALA B C 1
ATOM 2000 O O . ALA B 1 76 ? -7.312 -17.078 -9.148 1 93.69 76 ALA B O 1
ATOM 2001 N N . ASP B 1 77 ? -9.383 -16.219 -9.422 1 95 77 ASP B N 1
ATOM 2002 C CA . ASP B 1 77 ? -8.906 -14.836 -9.375 1 95 77 ASP B CA 1
ATOM 2003 C C . ASP B 1 77 ? -8.359 -14.492 -7.992 1 95 77 ASP B C 1
ATOM 2005 O O . ASP B 1 77 ? -7.324 -13.836 -7.871 1 95 77 ASP B O 1
ATOM 2009 N N . TYR B 1 78 ? -9.07 -14.953 -6.98 1 97.88 78 TYR B N 1
ATOM 2010 C CA . TYR B 1 78 ? -8.586 -14.719 -5.625 1 97.88 78 TYR B CA 1
ATOM 2011 C C . TYR B 1 78 ? -7.188 -15.297 -5.438 1 97.88 78 TYR B C 1
ATOM 2013 O O . TYR B 1 78 ? -6.301 -14.633 -4.895 1 97.88 78 TYR B O 1
ATOM 2021 N N . ASP B 1 79 ? -6.945 -16.453 -5.891 1 96.5 79 ASP B N 1
ATOM 2022 C CA . ASP B 1 79 ? -5.676 -17.141 -5.715 1 96.5 79 ASP B CA 1
ATOM 2023 C C . ASP B 1 79 ? -4.551 -16.438 -6.461 1 96.5 79 ASP B C 1
ATOM 2025 O O . ASP B 1 79 ? -3.416 -16.391 -5.98 1 96.5 79 ASP B O 1
ATOM 2029 N N . ALA B 1 80 ? -4.875 -15.875 -7.52 1 93.12 80 ALA B N 1
ATOM 2030 C CA . ALA B 1 80 ? -3.869 -15.227 -8.352 1 93.12 80 ALA B CA 1
ATOM 2031 C C . ALA B 1 80 ? -3.553 -13.828 -7.84 1 93.12 80 ALA B C 1
ATOM 2033 O O . ALA B 1 80 ? -2.398 -13.391 -7.875 1 93.12 80 ALA B O 1
ATOM 2034 N N . MET B 1 81 ? -4.582 -13.172 -7.176 1 94.12 81 MET B N 1
ATOM 2035 C CA . MET B 1 81 ? -4.469 -11.727 -7.02 1 94.12 81 MET B CA 1
ATOM 2036 C C . MET B 1 81 ? -4.484 -11.336 -5.547 1 94.12 81 MET B C 1
ATOM 2038 O O . MET B 1 81 ? -4.047 -10.234 -5.184 1 94.12 81 MET B O 1
ATOM 2042 N N . CYS B 1 82 ? -5.043 -12.148 -4.742 1 97.69 82 CYS B N 1
ATOM 2043 C CA . CYS B 1 82 ? -5.449 -11.633 -3.441 1 97.69 82 CYS B CA 1
ATOM 2044 C C . CYS B 1 82 ? -4.691 -12.336 -2.318 1 97.69 82 CYS B C 1
ATOM 2046 O O . CYS B 1 82 ? -4.434 -11.742 -1.271 1 97.69 82 CYS B O 1
ATOM 2048 N N . VAL B 1 83 ? -4.188 -13.594 -2.584 1 96.94 83 VAL B N 1
ATOM 2049 C CA . VAL B 1 83 ? -3.723 -14.484 -1.526 1 96.94 83 VAL B CA 1
ATOM 2050 C C . VAL B 1 83 ? -2.428 -13.938 -0.925 1 96.94 83 VAL B C 1
ATOM 2052 O O . VAL B 1 83 ? -2.191 -14.07 0.278 1 96.94 83 VAL B O 1
ATOM 2055 N N . GLY B 1 84 ? -1.62 -13.328 -1.703 1 95.25 84 GLY B N 1
ATOM 2056 C CA . GLY B 1 84 ? -0.353 -12.812 -1.207 1 95.25 84 GLY B CA 1
ATOM 2057 C C . GLY B 1 84 ? -0.515 -11.805 -0.088 1 95.25 84 GLY B C 1
ATOM 2058 O O . GLY B 1 84 ? 0.329 -11.719 0.808 1 95.25 84 GLY B O 1
ATOM 2059 N N . CYS B 1 85 ? -1.67 -11.094 -0.069 1 97.25 85 CYS B N 1
ATOM 2060 C CA . CYS B 1 85 ? -1.918 -10.047 0.919 1 97.25 85 CYS B CA 1
ATOM 2061 C C . CYS B 1 85 ? -2.994 -10.477 1.909 1 97.25 85 CYS B C 1
ATOM 2063 O O . CYS B 1 85 ? -2.949 -10.102 3.082 1 97.25 85 CYS B O 1
ATOM 2065 N N . HIS B 1 86 ? -3.955 -11.328 1.454 1 98.25 86 HIS B N 1
ATOM 2066 C CA . HIS B 1 86 ? -5.121 -11.602 2.287 1 98.25 86 HIS B CA 1
ATOM 2067 C C . HIS B 1 86 ? -5.148 -13.062 2.73 1 98.25 86 HIS B C 1
ATOM 2069 O O . HIS B 1 86 ? -6.066 -13.477 3.441 1 98.25 86 HIS B O 1
ATOM 2075 N N . LEU B 1 87 ? -4.203 -13.82 2.273 1 97.94 87 LEU B N 1
ATOM 2076 C CA . LEU B 1 87 ? -3.92 -15.164 2.77 1 97.94 87 LEU B CA 1
ATOM 2077 C C . LEU B 1 87 ? -4.984 -16.156 2.303 1 97.94 87 LEU B C 1
ATOM 2079 O O . LEU B 1 87 ? -5.891 -15.781 1.553 1 97.94 87 LEU B O 1
ATOM 2083 N N . ALA B 1 88 ? -4.762 -17.375 2.588 1 97.75 88 ALA B N 1
ATOM 2084 C CA . ALA B 1 88 ? -5.629 -18.516 2.311 1 97.75 88 ALA B CA 1
ATOM 2085 C C . ALA B 1 88 ? -5.688 -19.469 3.508 1 97.75 88 ALA B C 1
ATOM 2087 O O . ALA B 1 88 ? -4.875 -19.359 4.43 1 97.75 88 ALA B O 1
ATOM 2088 N N . PRO B 1 89 ? -6.766 -20.312 3.504 1 97.56 89 PRO B N 1
ATOM 2089 C CA . PRO B 1 89 ? -6.785 -21.297 4.59 1 97.56 89 PRO B CA 1
ATOM 2090 C C . PRO B 1 89 ? -5.473 -22.062 4.707 1 97.56 89 PRO B C 1
ATOM 2092 O O . PRO B 1 89 ? -4.953 -22.562 3.703 1 97.56 89 PRO B O 1
ATOM 2095 N N . GLY B 1 90 ? -4.938 -22.078 5.914 1 96.12 90 GLY B N 1
ATOM 2096 C CA . GLY B 1 90 ? -3.697 -22.797 6.145 1 96.12 90 GLY B CA 1
ATOM 2097 C C . GLY B 1 90 ? -2.461 -21.938 6.004 1 96.12 90 GLY B C 1
ATOM 2098 O O . GLY B 1 90 ? -1.348 -22.375 6.293 1 96.12 90 GLY B O 1
ATOM 2099 N N . ILE B 1 91 ? -2.645 -20.797 5.562 1 96.25 91 ILE B N 1
ATOM 2100 C CA . ILE B 1 91 ? -1.539 -19.844 5.434 1 96.25 91 ILE B CA 1
ATOM 2101 C C . ILE B 1 91 ? -1.664 -18.766 6.492 1 96.25 91 ILE B C 1
ATOM 2103 O O . ILE B 1 91 ? -2.613 -17.969 6.477 1 96.25 91 ILE B O 1
ATOM 2107 N N . ALA B 1 92 ? -0.693 -18.641 7.32 1 95.19 92 ALA B N 1
ATOM 2108 C CA . ALA B 1 92 ? -0.82 -17.781 8.5 1 95.19 92 ALA B CA 1
ATOM 2109 C C . ALA B 1 92 ? -0.251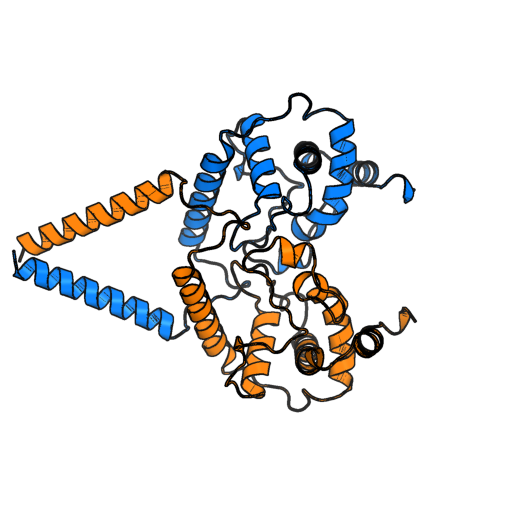 -16.391 8.234 1 95.19 92 ALA B C 1
ATOM 2111 O O . ALA B 1 92 ? -0.68 -15.414 8.844 1 95.19 92 ALA B O 1
ATOM 2112 N N . GLU B 1 93 ? 0.803 -16.375 7.367 1 96 93 GLU B N 1
ATOM 2113 C CA . GLU B 1 93 ? 1.445 -15.086 7.105 1 96 93 GLU B CA 1
ATOM 2114 C C . GLU B 1 93 ? 2.094 -15.062 5.723 1 96 93 GLU B C 1
ATOM 2116 O O . GLU B 1 93 ? 2.256 -16.109 5.094 1 96 93 GLU B O 1
ATOM 2121 N N . SER B 1 94 ? 2.352 -13.922 5.25 1 94.75 94 SER B N 1
ATOM 2122 C CA . SER B 1 94 ? 3.096 -13.633 4.031 1 94.75 94 SER B CA 1
ATOM 2123 C C . SER B 1 94 ? 4.031 -12.445 4.227 1 94.75 94 SER B C 1
ATOM 2125 O O . SER B 1 94 ? 3.957 -11.75 5.242 1 94.75 94 SER B O 1
ATOM 2127 N N . ASP B 1 95 ? 4.914 -12.242 3.285 1 92.25 95 ASP B N 1
ATOM 2128 C CA . ASP B 1 95 ? 5.781 -11.07 3.338 1 92.25 95 ASP B CA 1
ATOM 2129 C C . ASP B 1 95 ? 4.965 -9.781 3.418 1 92.25 95 ASP B C 1
ATOM 2131 O O . ASP B 1 95 ? 5.355 -8.836 4.098 1 92.25 95 ASP B O 1
ATOM 2135 N N . PHE B 1 96 ? 3.83 -9.82 2.83 1 94.56 96 PHE B N 1
ATOM 2136 C CA . PHE B 1 96 ? 3.004 -8.625 2.789 1 94.56 96 PHE B CA 1
ATOM 2137 C C . PHE B 1 96 ? 2.281 -8.414 4.117 1 94.56 96 PHE B C 1
ATOM 2139 O O . PHE B 1 96 ? 2.195 -7.293 4.617 1 94.56 96 PHE B O 1
ATOM 2146 N N . THR B 1 97 ? 1.819 -9.477 4.699 1 96.19 97 THR B N 1
ATOM 2147 C CA . THR B 1 97 ? 1.168 -9.305 5.996 1 96.19 97 THR B CA 1
ATOM 2148 C C . THR B 1 97 ? 2.18 -8.891 7.059 1 96.19 97 THR B C 1
ATOM 2150 O O . THR B 1 97 ? 1.838 -8.172 8 1 96.19 97 THR B O 1
ATOM 2153 N N . LEU B 1 98 ? 3.428 -9.227 6.879 1 96.12 98 LEU B N 1
ATOM 2154 C CA . LEU B 1 98 ? 4.469 -8.914 7.852 1 96.12 98 LEU B CA 1
ATOM 2155 C C . LEU B 1 98 ? 5 -7.5 7.641 1 96.12 98 LEU B C 1
ATOM 2157 O O . LEU B 1 98 ? 5.375 -6.824 8.602 1 96.12 98 LEU B O 1
ATOM 2161 N N . GLY B 1 99 ? 4.945 -7.07 6.441 1 96.88 99 GLY B N 1
ATOM 2162 C CA . GLY B 1 99 ? 5.715 -5.871 6.145 1 96.88 99 GLY B CA 1
ATOM 2163 C C . GLY B 1 99 ? 4.844 -4.668 5.836 1 96.88 99 GLY B C 1
ATOM 2164 O O . GLY B 1 99 ? 5.293 -3.525 5.953 1 96.88 99 GLY B O 1
ATOM 2165 N N . LEU B 1 100 ? 3.58 -4.891 5.457 1 97.12 100 LEU B N 1
ATOM 2166 C CA . LEU B 1 100 ? 2.729 -3.783 5.043 1 97.12 100 LEU B CA 1
ATOM 2167 C C . LEU B 1 100 ? 2.092 -3.104 6.25 1 97.12 100 LEU B C 1
ATOM 2169 O O . LEU B 1 100 ? 1.743 -3.77 7.23 1 97.12 100 LEU B O 1
ATOM 2173 N N . TYR B 1 101 ? 1.881 -1.765 6.012 1 97.12 101 TYR B N 1
ATOM 2174 C CA . TYR B 1 101 ? 1.073 -0.994 6.949 1 97.12 101 TYR B CA 1
ATOM 2175 C C . TYR B 1 101 ? 0.186 0.003 6.215 1 97.12 101 TYR B C 1
ATOM 2177 O O . TYR B 1 101 ? 0.68 0.85 5.465 1 97.12 101 TYR B O 1
ATOM 2185 N N . PRO B 1 102 ? -1.119 -0.078 6.52 1 96.62 102 PRO B N 1
ATOM 2186 C CA . PRO B 1 102 ? -1.786 -1.027 7.414 1 96.62 102 PRO B CA 1
ATOM 2187 C C . PRO B 1 102 ? -1.672 -2.473 6.934 1 96.62 102 PRO B C 1
ATOM 2189 O O . PRO B 1 102 ? -1.474 -2.715 5.738 1 96.62 102 PRO B O 1
ATOM 2192 N N . THR B 1 103 ? -1.772 -3.355 7.812 1 96.56 103 THR B N 1
ATOM 2193 C CA . THR B 1 103 ? -1.735 -4.785 7.52 1 96.56 103 THR B CA 1
ATOM 2194 C C . THR B 1 103 ? -2.992 -5.215 6.77 1 96.56 103 THR B C 1
ATOM 2196 O O . THR B 1 103 ? -4.105 -4.832 7.141 1 96.56 103 THR B O 1
ATOM 2199 N N . PRO B 1 104 ? -2.807 -5.984 5.648 1 97.12 104 PRO B N 1
ATOM 2200 C CA . PRO B 1 104 ? -3.988 -6.508 4.961 1 97.12 104 PRO B CA 1
ATOM 2201 C C . PRO B 1 104 ? -4.844 -7.402 5.855 1 97.12 104 PRO B C 1
ATOM 2203 O O . PRO B 1 104 ? -4.309 -8.188 6.641 1 97.12 104 PRO B O 1
ATOM 2206 N N . PRO B 1 105 ? -6.156 -7.234 5.805 1 96.75 105 PRO B N 1
ATOM 2207 C CA . PRO B 1 105 ? -6.996 -8.102 6.637 1 96.75 105 PRO B CA 1
ATOM 2208 C C . PRO B 1 105 ? -6.961 -9.562 6.184 1 96.75 105 PRO B C 1
ATOM 2210 O O . PRO B 1 105 ? -6.891 -9.836 4.98 1 96.75 105 PRO B O 1
ATOM 2213 N N . LYS B 1 106 ? -7.02 -10.391 7.137 1 96.94 106 LYS B N 1
ATOM 2214 C CA . LYS B 1 106 ? -7.18 -11.812 6.867 1 96.94 106 LYS B CA 1
ATOM 2215 C C . LYS B 1 106 ? -8.609 -12.133 6.43 1 96.94 106 LYS B C 1
ATOM 2217 O O . LYS B 1 106 ? -9.523 -12.133 7.25 1 96.94 106 LYS B O 1
ATOM 2222 N N . LEU B 1 107 ? -8.742 -12.562 5.188 1 97.56 107 LEU B N 1
ATOM 2223 C CA . LEU B 1 107 ? -10.094 -12.703 4.664 1 97.56 107 LEU B CA 1
ATOM 2224 C C . LEU B 1 107 ? -10.617 -14.117 4.887 1 97.56 107 LEU B C 1
ATOM 2226 O O . LEU B 1 107 ? -11.781 -14.406 4.598 1 97.56 107 LEU B O 1
ATOM 2230 N N . THR B 1 108 ? -9.75 -14.938 5.426 1 96.69 108 THR B N 1
ATOM 2231 C CA . THR B 1 108 ? -10.141 -16.297 5.758 1 96.69 108 THR B CA 1
ATOM 2232 C C . THR B 1 108 ? -10.906 -16.344 7.078 1 96.69 108 THR B C 1
ATOM 2234 O O . THR B 1 108 ? -11.367 -17.406 7.504 1 96.69 108 THR B O 1
ATOM 2237 N N . GLU B 1 109 ? -11.055 -15.195 7.699 1 94.81 109 GLU B N 1
ATOM 2238 C CA . GLU B 1 109 ? -11.727 -15.07 8.984 1 94.81 109 GLU B CA 1
ATOM 2239 C C . GLU B 1 109 ? -12.859 -14.047 8.922 1 94.81 109 GLU B C 1
ATOM 2241 O O . GLU B 1 109 ? -12.875 -13.18 8.047 1 94.81 109 GLU B O 1
ATOM 2246 N N . PRO B 1 110 ? -13.805 -14.219 9.906 1 91.38 110 PRO B N 1
ATOM 2247 C CA . PRO B 1 110 ? -14.844 -13.188 9.961 1 91.38 110 PRO B CA 1
ATOM 2248 C C . PRO B 1 110 ? -14.266 -11.789 10.188 1 91.38 110 PRO B C 1
ATOM 2250 O O . PRO B 1 110 ? -13.297 -11.625 10.938 1 91.38 110 PRO B O 1
ATOM 2253 N N . ARG B 1 111 ? -14.859 -10.883 9.523 1 90 111 ARG B N 1
ATOM 2254 C CA . ARG B 1 111 ? -14.367 -9.508 9.578 1 90 111 ARG B CA 1
ATOM 2255 C C . ARG B 1 111 ? -15.227 -8.664 10.516 1 90 111 ARG B C 1
ATOM 2257 O O . ARG B 1 111 ? -16.438 -8.562 10.328 1 90 111 ARG B O 1
ATOM 2264 N N . ALA B 1 112 ? -14.578 -7.984 11.391 1 86.5 112 ALA B N 1
ATOM 2265 C CA . ALA B 1 112 ? -15.25 -7.109 12.352 1 86.5 112 ALA B CA 1
ATOM 2266 C C . ALA B 1 112 ? -15.914 -5.93 11.641 1 86.5 112 ALA B C 1
ATOM 2268 O O . ALA B 1 112 ? -16.953 -5.445 12.078 1 86.5 112 ALA B O 1
ATOM 2269 N N . THR B 1 113 ? -15.344 -5.527 10.602 1 87.31 113 THR B N 1
ATOM 2270 C CA . THR B 1 113 ? -15.828 -4.363 9.867 1 87.31 113 THR B CA 1
ATOM 2271 C C . THR B 1 113 ? -17.188 -4.641 9.25 1 87.31 113 THR B C 1
ATOM 2273 O O . THR B 1 113 ? -17.891 -3.717 8.836 1 87.31 113 THR B O 1
ATOM 2276 N N . LEU B 1 114 ? -17.469 -5.863 9.148 1 90.62 114 LEU B N 1
ATOM 2277 C CA . LEU B 1 114 ? -18.734 -6.227 8.523 1 90.62 114 LEU B CA 1
ATOM 2278 C C . LEU B 1 114 ? -19.812 -6.434 9.57 1 90.62 114 LEU B C 1
ATOM 2280 O O . LEU B 1 114 ? -20.984 -6.625 9.234 1 90.62 114 LEU B O 1
ATOM 2284 N N . GLN B 1 115 ? -19.406 -6.371 10.797 1 89.31 115 GLN B N 1
ATOM 2285 C CA . GLN B 1 115 ? -20.391 -6.59 11.852 1 89.31 115 GLN B CA 1
ATOM 2286 C C . GLN B 1 115 ? -21.5 -5.547 11.797 1 89.31 115 GLN B C 1
ATOM 2288 O O . GLN B 1 115 ? -21.234 -4.348 11.734 1 89.31 115 GLN B O 1
ATOM 2293 N N . GLY B 1 116 ? -22.656 -6.059 11.734 1 91.5 116 GLY B N 1
ATOM 2294 C CA . GLY B 1 116 ? -23.812 -5.172 11.719 1 91.5 116 GLY B CA 1
ATOM 2295 C C . GLY B 1 116 ? -24.281 -4.824 10.32 1 91.5 116 GLY B C 1
ATOM 2296 O O . GLY B 1 116 ? -25.344 -4.219 10.141 1 91.5 116 GLY B O 1
ATOM 2297 N N . LEU B 1 117 ? -23.531 -5.16 9.367 1 94.94 117 LEU B N 1
ATOM 2298 C CA . LEU B 1 117 ? -23.938 -4.902 7.988 1 94.94 117 LEU B CA 1
ATOM 2299 C C . LEU B 1 117 ? -24.844 -6.02 7.477 1 94.94 117 LEU B C 1
ATOM 2301 O O . LEU B 1 117 ? -24.688 -7.18 7.859 1 94.94 117 LEU B O 1
ATOM 2305 N N . SER B 1 118 ? -25.781 -5.617 6.648 1 95.94 118 SER B N 1
ATOM 2306 C CA . SER B 1 118 ? -26.531 -6.621 5.891 1 95.94 118 SER B CA 1
ATOM 2307 C C . SER B 1 118 ? -25.625 -7.34 4.895 1 95.94 118 SER B C 1
ATOM 2309 O O . SER B 1 118 ? -24.547 -6.84 4.547 1 95.94 118 SER B O 1
ATOM 2311 N N . GLU B 1 119 ? -26.047 -8.461 4.402 1 95.06 119 GLU B N 1
ATOM 2312 C CA . GLU B 1 119 ? -25.312 -9.195 3.383 1 95.06 119 GLU B CA 1
ATOM 2313 C C . GLU B 1 119 ? -25.109 -8.352 2.127 1 95.06 119 GLU B C 1
ATOM 2315 O O . GLU B 1 119 ? -24.031 -8.367 1.529 1 95.06 119 GLU B O 1
ATOM 2320 N N . GLU B 1 120 ? -26.109 -7.641 1.782 1 96.75 120 GLU B N 1
ATOM 2321 C CA . GLU B 1 120 ? -26.047 -6.789 0.6 1 96.75 120 GLU B CA 1
ATOM 2322 C C . GLU B 1 120 ? -25.031 -5.668 0.79 1 96.75 120 GLU B C 1
ATOM 2324 O O . GLU B 1 120 ? -24.219 -5.387 -0.106 1 96.75 120 GLU B O 1
ATOM 2329 N N . ALA B 1 121 ? -25.109 -5.059 1.962 1 97.44 121 ALA B N 1
ATOM 2330 C CA . ALA B 1 121 ? -24.172 -3.971 2.246 1 97.44 121 ALA B CA 1
ATOM 2331 C C . ALA B 1 121 ? -22.734 -4.477 2.25 1 97.44 121 ALA B C 1
ATOM 2333 O O . ALA B 1 121 ? -21.828 -3.799 1.751 1 97.44 121 ALA B O 1
ATOM 2334 N N . ALA B 1 122 ? -22.562 -5.633 2.809 1 97.88 122 ALA B N 1
ATOM 2335 C CA . ALA B 1 122 ? -21.234 -6.246 2.836 1 97.88 122 ALA B CA 1
ATOM 2336 C C . ALA B 1 122 ? -20.734 -6.531 1.422 1 97.88 122 ALA B C 1
ATOM 2338 O O . ALA B 1 122 ? -19.562 -6.297 1.109 1 97.88 122 ALA B O 1
ATOM 2339 N N . ALA B 1 123 ? -21.594 -7.016 0.577 1 98.44 123 ALA B N 1
ATOM 2340 C CA . ALA B 1 123 ? -21.234 -7.312 -0.808 1 98.44 123 ALA B CA 1
ATOM 2341 C C . ALA B 1 123 ? -20.891 -6.035 -1.564 1 98.44 123 ALA B C 1
ATOM 2343 O O . ALA B 1 123 ? -19.906 -6.004 -2.307 1 98.44 123 ALA B O 1
ATOM 2344 N N . ARG B 1 124 ? -21.688 -4.992 -1.378 1 98.75 124 ARG B N 1
ATOM 2345 C CA . ARG B 1 124 ? -21.406 -3.711 -2.02 1 98.75 124 ARG B CA 1
ATOM 2346 C C . ARG B 1 124 ? -20.047 -3.168 -1.584 1 98.75 124 ARG B C 1
ATOM 2348 O O . ARG B 1 124 ? -19.281 -2.674 -2.41 1 98.75 124 ARG B O 1
ATOM 2355 N N . ARG B 1 125 ? -19.797 -3.275 -0.314 1 98.69 125 ARG B N 1
ATOM 2356 C CA . ARG B 1 125 ? -18.547 -2.832 0.264 1 98.69 125 ARG B CA 1
ATOM 2357 C C . ARG B 1 125 ? -17.359 -3.557 -0.377 1 98.69 125 ARG B C 1
ATOM 2359 O O . ARG B 1 125 ? -16.406 -2.922 -0.818 1 98.69 125 ARG B O 1
ATOM 2366 N N . ASP B 1 126 ? -17.438 -4.863 -0.419 1 98.75 126 ASP B N 1
ATOM 2367 C CA . ASP B 1 126 ? -16.359 -5.664 -0.973 1 98.75 126 ASP B CA 1
ATOM 2368 C C . ASP B 1 126 ? -16.156 -5.371 -2.457 1 98.75 126 ASP B C 1
ATOM 2370 O O . ASP B 1 126 ? -15.023 -5.266 -2.93 1 98.75 126 ASP B O 1
ATOM 2374 N N . PHE B 1 127 ? -17.266 -5.277 -3.176 1 98.94 127 PHE B N 1
ATOM 2375 C CA . PHE B 1 127 ? -17.188 -4.934 -4.59 1 98.94 127 PHE B CA 1
ATOM 2376 C C . PHE B 1 127 ? -16.453 -3.607 -4.789 1 98.94 127 PHE B C 1
ATOM 2378 O O . PHE B 1 127 ? -15.539 -3.51 -5.602 1 98.94 127 PHE B O 1
ATOM 2385 N N . TRP B 1 128 ? -16.875 -2.58 -4.047 1 98.94 128 TRP B N 1
ATOM 2386 C CA . TRP B 1 128 ? -16.281 -1.254 -4.172 1 98.94 128 TRP B CA 1
ATOM 2387 C C . TRP B 1 128 ? -14.781 -1.298 -3.867 1 98.94 128 TRP B C 1
ATOM 2389 O O . TRP B 1 128 ? -13.977 -0.723 -4.602 1 98.94 128 TRP B O 1
ATOM 2399 N N . ILE B 1 129 ? -14.398 -2.01 -2.812 1 98.88 129 ILE B N 1
ATOM 2400 C CA . ILE B 1 129 ? -13 -2.088 -2.396 1 98.88 129 ILE B CA 1
ATOM 2401 C C . ILE B 1 129 ? -12.172 -2.756 -3.492 1 98.88 129 ILE B C 1
ATOM 2403 O O . ILE B 1 129 ? -11.094 -2.27 -3.85 1 98.88 129 IL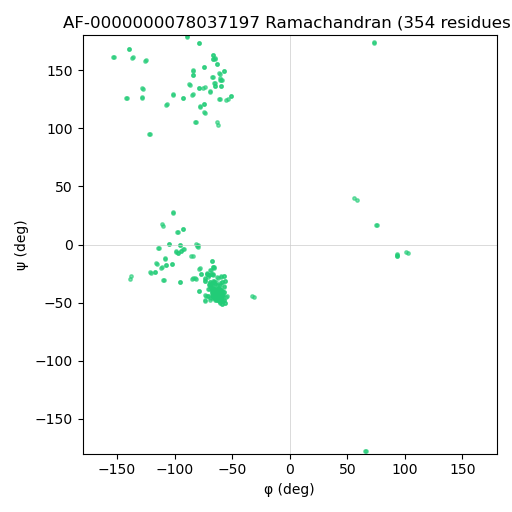E B O 1
ATOM 2407 N N . ILE B 1 130 ? -12.648 -3.857 -4 1 98.88 130 ILE B N 1
ATOM 2408 C CA . ILE B 1 130 ? -11.914 -4.574 -5.039 1 98.88 130 ILE B CA 1
ATOM 2409 C C . ILE B 1 130 ? -11.805 -3.701 -6.285 1 98.88 130 ILE B C 1
ATOM 2411 O O . ILE B 1 130 ? -10.727 -3.598 -6.883 1 98.88 130 ILE B O 1
ATOM 2415 N N . LYS B 1 131 ? -12.812 -3.047 -6.652 1 98.81 131 LYS B N 1
ATOM 2416 C CA . LYS B 1 131 ? -12.852 -2.277 -7.895 1 98.81 131 LYS B CA 1
ATOM 2417 C C . LYS B 1 131 ? -11.969 -1.036 -7.797 1 98.81 131 LYS B C 1
ATOM 2419 O O . LYS B 1 131 ? -11.195 -0.747 -8.711 1 98.81 131 LYS B O 1
ATOM 2424 N N . HIS B 1 132 ? -12.055 -0.337 -6.664 1 98.81 132 HIS B N 1
ATOM 2425 C CA . HIS B 1 132 ? -11.484 1.003 -6.598 1 98.81 132 HIS B CA 1
ATOM 2426 C C . HIS B 1 132 ? -10.219 1.024 -5.738 1 98.81 132 HIS B C 1
ATOM 2428 O O . HIS B 1 132 ? -9.492 2.016 -5.727 1 98.81 132 HIS B O 1
ATOM 2434 N N . GLY B 1 133 ? -9.992 -0.096 -4.984 1 98.56 133 GLY B N 1
ATOM 2435 C CA . GLY B 1 133 ? -8.859 -0.086 -4.074 1 98.56 133 GLY B CA 1
ATOM 2436 C C . GLY B 1 133 ? -9.008 0.916 -2.943 1 98.56 133 GLY B C 1
ATOM 2437 O O . GLY B 1 133 ? -10.062 1.541 -2.799 1 98.56 133 GLY B O 1
ATOM 2438 N N . ILE B 1 134 ? -7.984 0.975 -2.16 1 98.25 134 ILE B N 1
ATOM 2439 C CA . ILE B 1 134 ? -7.941 1.913 -1.044 1 98.25 134 ILE B CA 1
ATOM 2440 C C . ILE B 1 134 ? -6.645 2.719 -1.098 1 98.25 134 ILE B C 1
ATOM 2442 O O . ILE B 1 134 ? -5.551 2.148 -1.083 1 98.25 134 ILE B O 1
ATOM 2446 N N . LYS B 1 135 ? -6.77 4.016 -1.064 1 96.5 135 LYS B N 1
ATOM 2447 C CA . LYS B 1 135 ? -5.613 4.91 -1.071 1 96.5 135 LYS B CA 1
ATOM 2448 C C . LYS B 1 135 ? -4.723 4.668 0.143 1 96.5 135 LYS B C 1
ATOM 2450 O O . LYS B 1 135 ? -5.219 4.41 1.242 1 96.5 135 LYS B O 1
ATOM 2455 N N . ALA B 1 136 ? -3.455 4.746 -0.084 1 94 136 ALA B N 1
ATOM 2456 C CA . ALA B 1 136 ? -2.496 4.746 1.019 1 94 136 ALA B CA 1
ATOM 2457 C C . ALA B 1 136 ? -2.641 3.486 1.87 1 94 136 ALA B C 1
ATOM 2459 O O . ALA B 1 136 ? -2.652 3.561 3.102 1 94 136 ALA B O 1
ATOM 2460 N N . SER B 1 137 ? -2.891 2.295 1.355 1 94.81 137 SER B N 1
ATOM 2461 C CA . SER B 1 137 ? -3.059 1.069 2.129 1 94.81 137 SER B CA 1
ATOM 2462 C C . SER B 1 137 ? -2.344 -0.105 1.469 1 94.81 137 SER B C 1
ATOM 2464 O O . SER B 1 137 ? -2.098 -1.13 2.109 1 94.81 137 SER B O 1
ATOM 2466 N N . GLY B 1 138 ? -2.168 -0.114 0.229 1 95.56 138 GLY B N 1
ATOM 2467 C CA . GLY B 1 138 ? -1.64 -1.24 -0.525 1 95.56 138 GLY B CA 1
ATOM 2468 C C . GLY B 1 138 ? -2.715 -2.043 -1.231 1 95.56 138 GLY B C 1
ATOM 2469 O O . GLY B 1 138 ? -2.412 -2.98 -1.973 1 95.56 138 GLY B O 1
ATOM 2470 N N . MET B 1 139 ? -3.967 -1.741 -0.997 1 98 139 MET B N 1
ATOM 2471 C CA . MET B 1 139 ? -5.051 -2.42 -1.701 1 98 139 MET B CA 1
ATOM 2472 C C . MET B 1 139 ? -5.281 -1.797 -3.074 1 98 139 MET B C 1
ATOM 2474 O O . MET B 1 139 ? -5.922 -0.752 -3.188 1 98 139 MET B O 1
ATOM 2478 N N . PRO B 1 140 ? -4.832 -2.516 -4.148 1 98 140 PRO B N 1
ATOM 2479 C CA . PRO B 1 140 ? -4.902 -1.913 -5.48 1 98 140 PRO B CA 1
ATOM 2480 C C . PRO B 1 140 ? -6.32 -1.887 -6.043 1 98 140 PRO B C 1
ATOM 2482 O O . PRO B 1 140 ? -7.168 -2.688 -5.637 1 98 140 PRO B O 1
ATOM 2485 N N . ALA B 1 141 ? -6.543 -0.931 -6.895 1 98.62 141 ALA B N 1
ATOM 2486 C CA . ALA B 1 141 ? -7.766 -0.928 -7.695 1 98.62 141 ALA B CA 1
ATOM 2487 C C . ALA B 1 141 ? -7.691 -1.972 -8.805 1 98.62 141 ALA B C 1
ATOM 2489 O O . ALA B 1 141 ? -6.812 -1.909 -9.672 1 98.62 141 ALA B O 1
ATOM 2490 N N . TRP B 1 142 ? -8.578 -2.879 -8.812 1 98.38 142 TRP B N 1
ATOM 2491 C CA . TRP B 1 142 ? -8.562 -3.945 -9.805 1 98.38 142 TRP B CA 1
ATOM 2492 C C . TRP B 1 142 ? -9.539 -3.641 -10.945 1 98.38 142 TRP B C 1
ATOM 2494 O O . TRP B 1 142 ? -9.547 -4.336 -11.961 1 98.38 142 TRP B O 1
ATOM 2504 N N . GLY B 1 143 ? -10.289 -2.561 -10.758 1 97.94 143 GLY B N 1
ATOM 2505 C CA . GLY B 1 143 ? -11.281 -2.203 -11.75 1 97.94 143 GLY B CA 1
ATOM 2506 C C . GLY B 1 143 ? -10.68 -1.812 -13.086 1 97.94 143 GLY B C 1
ATOM 2507 O O . GLY B 1 143 ? -11.367 -1.827 -14.109 1 97.94 143 GLY B O 1
ATOM 2508 N N . LYS B 1 144 ? -9.445 -1.45 -13.133 1 94.88 144 LYS B N 1
ATOM 2509 C CA . LYS B 1 144 ? -8.789 -1.055 -14.375 1 94.88 144 LYS B CA 1
ATOM 2510 C C . LYS B 1 144 ? -8.43 -2.273 -15.219 1 94.88 144 LYS B C 1
ATOM 2512 O O . LYS B 1 144 ? -8.359 -2.184 -16.453 1 94.88 144 LYS B O 1
ATOM 2517 N N . THR B 1 145 ? -8.273 -3.396 -14.539 1 95.19 145 THR B N 1
ATOM 2518 C CA . THR B 1 145 ? -7.793 -4.574 -15.258 1 95.19 145 THR B CA 1
ATOM 2519 C C . THR B 1 145 ? -8.852 -5.672 -15.258 1 95.19 145 THR B C 1
ATOM 2521 O O . THR B 1 145 ? -8.758 -6.633 -16.031 1 95.19 145 THR B O 1
ATOM 2524 N N . HIS B 1 146 ? -9.82 -5.617 -14.453 1 96.81 146 HIS B N 1
ATOM 2525 C CA . HIS B 1 146 ? -10.875 -6.625 -14.336 1 96.81 146 HIS B CA 1
ATOM 2526 C C . HIS B 1 146 ? -12.258 -5.988 -14.422 1 96.81 146 HIS B C 1
ATOM 2528 O O . HIS B 1 146 ? -12.531 -5 -13.734 1 96.81 146 HIS B O 1
ATOM 2534 N N . ASP B 1 147 ? -13.117 -6.586 -15.188 1 97.69 147 ASP B N 1
ATOM 2535 C CA . ASP B 1 147 ? -14.453 -6.008 -15.344 1 97.69 147 ASP B CA 1
ATOM 2536 C C . ASP B 1 147 ? -15.328 -6.34 -14.141 1 97.69 147 ASP B C 1
ATOM 2538 O O . ASP B 1 147 ? -14.93 -7.102 -13.258 1 97.69 147 ASP B O 1
ATOM 2542 N N . ASP B 1 148 ? -16.531 -5.746 -14.102 1 98.44 148 ASP B N 1
ATOM 2543 C CA . ASP B 1 148 ? -17.422 -5.859 -12.945 1 98.44 148 ASP B CA 1
ATOM 2544 C C . ASP B 1 148 ? -17.828 -7.309 -12.711 1 98.44 148 ASP B C 1
ATOM 2546 O O . ASP B 1 148 ? -17.984 -7.742 -11.57 1 98.44 148 ASP B O 1
ATOM 2550 N N . GLU B 1 149 ? -18.047 -8.023 -13.773 1 98.25 149 GLU B N 1
ATOM 2551 C CA . GLU B 1 149 ? -18.453 -9.414 -13.617 1 98.25 149 GLU B CA 1
ATOM 2552 C C . GLU B 1 149 ? -17.391 -10.219 -12.875 1 98.25 149 GLU B C 1
ATOM 2554 O O . GLU B 1 149 ? -17.719 -10.977 -11.961 1 98.25 149 GLU B O 1
ATOM 2559 N N . ARG B 1 150 ? -16.203 -10.062 -13.211 1 97.88 150 ARG B N 1
ATOM 2560 C CA . ARG B 1 150 ? -15.109 -10.766 -12.547 1 97.88 150 ARG B CA 1
ATOM 2561 C C . ARG B 1 150 ? -14.984 -10.344 -11.094 1 97.88 150 ARG B C 1
ATOM 2563 O O . ARG B 1 150 ? -14.711 -11.164 -10.219 1 97.88 150 ARG B O 1
ATOM 2570 N N . ILE B 1 151 ? -15.195 -9.086 -10.883 1 98.62 151 ILE B N 1
ATOM 2571 C CA . ILE B 1 151 ? -15.102 -8.578 -9.516 1 98.62 151 ILE B CA 1
ATOM 2572 C C . ILE B 1 151 ? -16.234 -9.148 -8.672 1 98.62 151 ILE B C 1
ATOM 2574 O O . ILE B 1 151 ? -16.016 -9.547 -7.523 1 98.62 151 ILE B O 1
ATOM 2578 N N . TRP B 1 152 ? -17.438 -9.25 -9.234 1 98.75 152 TRP B N 1
ATOM 2579 C CA . TRP B 1 152 ? -18.547 -9.852 -8.5 1 98.75 152 TRP B CA 1
ATOM 2580 C C . TRP B 1 152 ? -18.281 -11.328 -8.227 1 98.75 152 TRP B C 1
ATOM 2582 O O . TRP B 1 152 ? -18.672 -11.852 -7.184 1 98.75 152 TRP B O 1
ATOM 2592 N N . ASN B 1 153 ? -17.594 -12 -9.156 1 98.44 153 ASN B N 1
ATOM 2593 C CA . ASN B 1 153 ? -17.203 -13.375 -8.891 1 98.44 153 ASN B CA 1
ATOM 2594 C C . ASN B 1 153 ? -16.297 -13.469 -7.664 1 98.44 153 ASN B C 1
ATOM 2596 O O . ASN B 1 153 ? -16.469 -14.359 -6.828 1 98.44 153 ASN B O 1
ATOM 2600 N N . MET B 1 154 ? -15.422 -12.539 -7.559 1 98.25 154 MET B N 1
ATOM 2601 C CA . MET B 1 154 ? -14.523 -12.516 -6.406 1 98.25 154 MET B CA 1
ATOM 2602 C C . MET B 1 154 ? -15.305 -12.234 -5.121 1 98.25 154 MET B C 1
ATOM 2604 O O . MET B 1 154 ? -15.023 -12.828 -4.082 1 98.25 154 MET B O 1
ATOM 2608 N N . VAL B 1 155 ? -16.266 -11.312 -5.195 1 98.56 155 VAL B N 1
ATOM 2609 C CA . VAL B 1 155 ? -17.094 -11.008 -4.035 1 98.56 155 VAL B CA 1
ATOM 2610 C C . VAL B 1 155 ? -17.844 -12.266 -3.588 1 98.56 155 VAL B C 1
ATOM 2612 O O . VAL B 1 155 ? -17.906 -12.555 -2.393 1 98.56 155 VAL B O 1
ATOM 2615 N N . ALA B 1 156 ? -18.359 -13.008 -4.539 1 98.12 156 ALA B N 1
ATOM 2616 C CA . ALA B 1 156 ? -19.062 -14.25 -4.234 1 98.12 156 ALA B CA 1
ATOM 2617 C C . ALA B 1 156 ? -18.141 -15.234 -3.508 1 98.12 156 ALA B C 1
ATOM 2619 O O . ALA B 1 156 ? -18.547 -15.867 -2.531 1 98.12 156 ALA B O 1
ATOM 2620 N N . PHE B 1 157 ? -17 -15.312 -3.982 1 98 157 PHE B N 1
ATOM 2621 C CA . PHE B 1 157 ? -16.047 -16.219 -3.375 1 98 157 PHE B CA 1
ATOM 2622 C C . PHE B 1 157 ? -15.695 -15.781 -1.959 1 98 157 PHE B C 1
ATOM 2624 O O . PHE B 1 157 ? -15.625 -16.594 -1.043 1 98 157 PHE B O 1
ATOM 2631 N N . LEU B 1 158 ? -15.453 -14.469 -1.731 1 97.75 158 LEU B N 1
ATOM 2632 C CA . LEU B 1 158 ? -15.078 -13.922 -0.432 1 97.75 158 LEU B CA 1
ATOM 2633 C C . LEU B 1 158 ? -16.141 -14.227 0.616 1 97.75 158 LEU B C 1
ATOM 2635 O O . LEU B 1 158 ? -15.82 -14.438 1.789 1 97.75 158 LEU B O 1
ATOM 2639 N N . LYS B 1 159 ? -17.359 -14.273 0.178 1 95.75 159 LYS B N 1
ATOM 2640 C CA . LYS B 1 159 ? -18.469 -14.586 1.082 1 95.75 159 LYS B CA 1
ATOM 2641 C C . LYS B 1 159 ? -18.312 -15.984 1.673 1 95.75 159 LYS B C 1
ATOM 2643 O O . LYS B 1 159 ? -18.703 -16.219 2.82 1 95.75 159 LYS B O 1
ATOM 2648 N N . ARG B 1 160 ? -17.672 -16.844 0.938 1 95.69 160 ARG B N 1
ATOM 2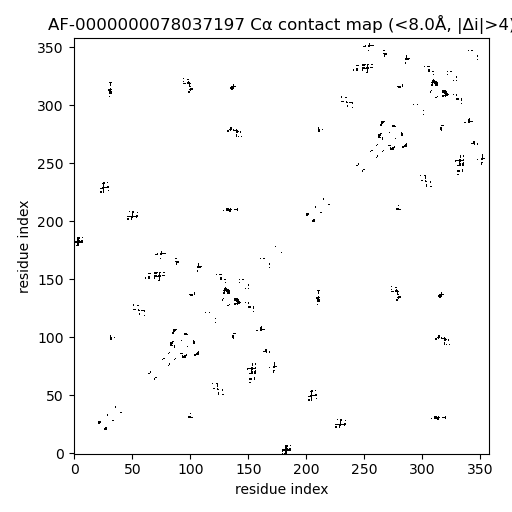649 C CA . ARG B 1 160 ? -17.594 -18.25 1.34 1 95.69 160 ARG B CA 1
ATOM 2650 C C . ARG B 1 160 ? -16.234 -18.562 1.945 1 95.69 160 ARG B C 1
ATOM 2652 O O . ARG B 1 160 ? -16.078 -19.562 2.656 1 95.69 160 ARG B O 1
ATOM 2659 N N . LEU B 1 161 ? -15.312 -17.75 1.723 1 97.12 161 LEU B N 1
ATOM 2660 C CA . LEU B 1 161 ? -13.906 -18.016 2.014 1 97.12 161 LEU B CA 1
ATOM 2661 C C . LEU B 1 161 ? -13.719 -18.359 3.486 1 97.12 161 LEU B C 1
ATOM 2663 O O . LEU B 1 161 ? -13.039 -19.344 3.814 1 97.12 161 LEU B O 1
ATOM 2667 N N . PRO B 1 162 ? -14.406 -17.656 4.449 1 96.44 162 PRO B N 1
ATOM 2668 C CA . PRO B 1 162 ? -14.164 -17.969 5.863 1 96.44 162 PRO B CA 1
ATOM 2669 C C . PRO B 1 162 ? -14.656 -19.359 6.262 1 96.44 162 PRO B C 1
ATOM 2671 O O . PRO B 1 162 ? -14.266 -19.875 7.305 1 96.44 162 PRO B O 1
ATOM 2674 N N . ASP B 1 163 ? -15.453 -19.969 5.449 1 96.31 163 ASP B N 1
ATOM 2675 C CA . ASP B 1 163 ? -16.031 -21.266 5.773 1 96.31 163 ASP B CA 1
ATOM 2676 C C . ASP B 1 163 ? -15.227 -22.406 5.133 1 96.31 163 ASP B C 1
ATOM 2678 O O . ASP B 1 163 ? -15.508 -23.578 5.371 1 96.31 163 ASP B O 1
ATOM 2682 N N . LEU B 1 164 ? -14.305 -22.062 4.324 1 96.44 164 LEU B N 1
ATOM 2683 C CA . LEU B 1 164 ? -13.562 -23.078 3.578 1 96.44 164 LEU B CA 1
ATOM 2684 C C . LEU B 1 164 ? -12.383 -23.594 4.391 1 96.44 164 LEU B C 1
ATOM 2686 O O . LEU B 1 164 ? -11.695 -22.812 5.062 1 96.44 164 LEU B O 1
ATOM 2690 N N . ASN B 1 165 ? -12.211 -24.859 4.34 1 96.75 165 ASN B N 1
ATOM 2691 C CA . ASN B 1 165 ? -10.953 -25.422 4.824 1 96.75 165 ASN B CA 1
ATOM 2692 C C . ASN B 1 165 ? -9.914 -25.5 3.711 1 96.75 165 ASN B C 1
ATOM 2694 O O . ASN B 1 165 ? -10.188 -25.109 2.57 1 96.75 165 ASN B O 1
ATOM 2698 N N . GLU B 1 166 ? -8.766 -25.969 4.082 1 97.06 166 GLU B N 1
ATOM 2699 C CA . GLU B 1 166 ? -7.645 -25.969 3.143 1 97.06 166 GLU B CA 1
ATOM 2700 C C . GLU B 1 166 ? -7.973 -26.797 1.896 1 97.06 166 GLU B C 1
ATOM 2702 O O . GLU B 1 166 ? -7.719 -26.344 0.773 1 97.06 166 GLU B O 1
ATOM 2707 N N . ASN B 1 167 ? -8.578 -27.891 2.051 1 96.5 167 ASN B N 1
ATOM 2708 C CA . ASN B 1 167 ? -8.898 -28.781 0.937 1 96.5 167 ASN B CA 1
ATOM 2709 C C . ASN B 1 167 ? -9.961 -28.172 0.026 1 96.5 167 ASN B C 1
ATOM 2711 O O . ASN B 1 167 ? -9.82 -28.188 -1.198 1 96.5 167 ASN B O 1
ATOM 2715 N N . GLN B 1 168 ? -10.969 -27.688 0.583 1 95.06 168 GLN B N 1
ATOM 2716 C CA . GLN B 1 168 ? -12.039 -27.047 -0.18 1 95.06 168 GLN B CA 1
ATOM 2717 C C . GLN B 1 168 ? -11.508 -25.859 -0.975 1 95.06 168 GLN B C 1
ATOM 2719 O O . GLN B 1 168 ? -11.891 -25.672 -2.131 1 95.06 168 GLN B O 1
ATOM 2724 N N . TYR B 1 169 ? -10.609 -25.109 -0.375 1 96.88 169 TYR B N 1
ATOM 2725 C CA . TYR B 1 169 ? -9.992 -23.969 -1.048 1 96.88 169 TYR B CA 1
ATOM 2726 C C . TYR B 1 169 ? -9.219 -24.422 -2.277 1 96.88 169 TYR B C 1
ATOM 2728 O O . TYR B 1 169 ? -9.359 -23.844 -3.357 1 96.88 169 TYR B O 1
ATOM 2736 N N . ARG B 1 170 ? -8.422 -25.422 -2.104 1 94.56 170 ARG B N 1
ATOM 2737 C CA . ARG B 1 170 ? -7.602 -25.922 -3.203 1 94.56 170 ARG B CA 1
ATOM 2738 C C . ARG B 1 170 ? -8.469 -26.406 -4.363 1 94.56 170 ARG B C 1
ATOM 2740 O O . ARG B 1 170 ? -8.156 -26.141 -5.527 1 94.56 170 ARG B O 1
ATOM 2747 N N . ILE B 1 171 ? -9.562 -27.016 -4.105 1 91.75 171 ILE B N 1
ATOM 2748 C CA . ILE B 1 171 ? -10.469 -27.531 -5.129 1 91.75 171 ILE B CA 1
ATOM 2749 C C . ILE B 1 171 ? -11.102 -26.359 -5.891 1 91.75 171 ILE B C 1
ATOM 2751 O O . ILE B 1 171 ? -11.164 -26.375 -7.121 1 91.75 171 ILE B O 1
ATOM 2755 N N . LEU B 1 172 ? -11.445 -25.375 -5.129 1 92.19 172 LEU B N 1
ATOM 2756 C CA . LEU B 1 172 ? -12.195 -24.266 -5.715 1 92.19 172 LEU B CA 1
ATOM 2757 C C . LEU B 1 172 ? -11.273 -23.328 -6.488 1 92.19 172 LEU B C 1
ATOM 2759 O O . LEU B 1 172 ? -11.727 -22.562 -7.332 1 92.19 172 LEU B O 1
ATOM 2763 N N . THR B 1 173 ? -9.953 -23.359 -6.184 1 92.5 173 THR B N 1
ATOM 2764 C CA . THR B 1 173 ? -9.062 -22.391 -6.812 1 92.5 173 THR B CA 1
ATOM 2765 C C . THR B 1 173 ? -8.188 -23.078 -7.867 1 92.5 173 THR B C 1
ATOM 2767 O O . THR B 1 173 ? -7.453 -22.406 -8.594 1 92.5 173 THR B O 1
ATOM 2770 N N . SER B 1 174 ? -8.125 -24.375 -7.77 1 83.19 174 SER B N 1
ATOM 2771 C CA . SER B 1 174 ? -7.328 -25.109 -8.758 1 83.19 174 SER B CA 1
ATOM 2772 C C . SER B 1 174 ? -7.883 -24.922 -10.164 1 83.19 174 SER B C 1
ATOM 2774 O O . SER B 1 174 ? -9.102 -24.875 -10.359 1 83.19 174 SER B O 1
ATOM 2776 N N . ARG B 1 175 ? -7.16 -24.016 -10.969 1 62.88 175 ARG B N 1
ATOM 2777 C CA . ARG B 1 175 ? -7.582 -23.891 -12.359 1 62.88 175 ARG B CA 1
ATOM 2778 C C . ARG B 1 175 ? -7.621 -25.25 -13.047 1 62.88 175 ARG B C 1
ATOM 2780 O O . ARG B 1 175 ? -6.824 -26.141 -12.727 1 62.88 175 ARG B O 1
ATOM 2787 N N . GLN B 1 176 ? -8.695 -25.578 -13.594 1 49.16 176 GLN B N 1
ATOM 2788 C CA . GLN B 1 176 ? -8.852 -26.812 -14.367 1 49.16 176 GLN B CA 1
ATOM 2789 C C . GLN B 1 176 ? -7.555 -27.188 -15.078 1 49.16 176 GLN B C 1
ATOM 2791 O O . GLN B 1 176 ? -7.227 -28.359 -15.211 1 49.16 176 GLN B O 1
ATOM 2796 N N . GLY B 1 177 ? -6.805 -26.266 -15.742 1 42.56 177 GLY B N 1
ATOM 2797 C CA . GLY B 1 177 ? -5.664 -26.75 -16.5 1 42.56 177 GLY B CA 1
ATOM 2798 C C . GLY B 1 177 ? -4.516 -27.219 -15.625 1 42.56 177 GLY B C 1
ATOM 2799 O O . GLY B 1 177 ? -3.512 -27.734 -16.125 1 42.56 177 GLY B O 1
ATOM 2800 N N . ASP B 1 178 ? -4.34 -26.797 -14.484 1 40.38 178 ASP B N 1
ATOM 2801 C CA . ASP B 1 178 ? -3.287 -27.328 -13.625 1 40.38 178 ASP B CA 1
ATOM 2802 C C . ASP B 1 178 ? -3.723 -28.625 -12.961 1 40.38 178 ASP B C 1
ATOM 2804 O O . ASP B 1 178 ? -3 -29.188 -12.125 1 40.38 178 ASP B O 1
ATOM 2808 N N . ARG B 1 179 ? -4.832 -29.094 -13.188 1 32.34 179 ARG B N 1
ATOM 2809 C CA . ARG B 1 179 ? -5.086 -30.5 -12.922 1 32.34 179 ARG B CA 1
ATOM 2810 C C . ARG B 1 179 ? -4.383 -31.391 -13.938 1 32.34 179 ARG B C 1
ATOM 2812 O O . ARG B 1 179 ? -4.25 -31.031 -15.109 1 32.34 179 ARG B O 1
#

Foldseek 3Di:
DVVVVVVVVVVVVVVVVVVVVVVVVVPDDPAFVDDDDPVVVVVVVVVQLVVLLVVLVPPDQDPCLQPVVLQLLLLQVCVVPPCQQQNAAPGDDHPQQVGFPPRRHNLLADDPSCPPPDPRSQLSSQLCCQQPNDPPGPRDHCVVPDPSSSSSSNSSNSVCRNVDHPVRSCVSNVDPVVD/DVVVVVVVVVVVVVVVVVVVVCVVVVPDDPAFVDDDDPVVVVVVVVVQLVVLLVVLVPPDQDPCLQPPVLQLLLLQVCVVPPCQQQNAAPGDDHPQQVGFPPRRHNLLADDPSCPPPDPRSQLSSQLCCQQPNDPPGPRHHCVVPDPSSSSSSNSSNSVCRNVDHPVRSCVSNVDPVVD

Organism: Hydrogenophilus thermoluteolus (NCBI:txid297)

Radius of gyration: 23.58 Å; Cα contacts (8 Å, |Δi|>4): 529; chains: 2; bounding box: 62×74×47 Å

Sequence (358 aa):
MKRCLLGFGSALVVLVAVVVWVLYSGRVSVAADEPHAQWLYHLLEWVRERSIAQASRTIEVPKDLDAPQRLLAGGADYDAMCVGCHLAPGIAESDFTLGLYPTPPKLTEPRATLQGLSEEAAARRDFWIIKHGIKASGMPAWGKTHDDERIWNMVAFLKRLPDLNENQYRILTSRQGDRMKRCLLGFGSALVVLVAVVVWVLYSGRVSVAADEPHAQWLYHLLEWVRERSIAQASRTIEVPKDLDAPQRLLAGGADYDAMCVGCHLAPGIAESDFTLGLYPTPPKLTEPRATLQGLSEEAAARRDFWIIKHGIKASGMPAWGKTHDDERIWNMVAFLKRLPDLNENQYRILTSRQGDR

Solvent-accessible surface area (backbone atoms only — not comparable to full-atom values): 18573 Å² total; per-residue (Å²): 91,68,58,7,51,48,50,40,50,45,53,50,50,50,52,51,49,51,52,51,46,48,48,67,62,12,73,57,80,47,34,16,76,54,75,70,57,68,71,59,47,54,49,53,51,48,40,48,51,34,11,45,52,53,72,23,64,79,60,81,76,64,89,63,48,82,38,67,69,31,33,44,58,6,25,37,52,39,62,75,72,39,29,67,45,26,43,46,59,92,48,90,75,38,74,41,41,72,7,28,23,57,55,52,62,60,51,47,41,88,56,75,87,46,62,89,50,52,72,65,56,46,47,28,41,49,39,43,39,46,35,29,12,31,41,39,35,51,43,39,18,39,45,87,81,38,55,70,69,58,46,49,14,33,41,31,23,55,74,47,38,48,77,42,48,50,66,58,45,49,64,41,31,51,52,75,80,81,99,90,67,59,7,52,49,50,40,50,46,53,50,49,50,52,51,47,50,52,51,45,47,47,66,63,12,74,57,79,48,33,16,76,56,74,71,58,69,70,58,46,53,49,54,50,50,40,47,50,33,11,46,51,52,72,23,65,80,58,80,76,64,90,63,48,83,37,67,68,30,33,45,59,7,25,38,51,38,62,75,72,39,31,66,45,24,44,46,58,92,48,91,77,37,75,40,41,73,7,27,22,58,54,52,63,58,50,47,42,88,57,74,88,48,63,90,51,52,72,66,56,45,47,27,41,47,38,44,40,48,36,28,12,32,41,36,36,52,44,38,17,40,45,87,82,40,56,70,68,58,44,48,14,32,41,32,24,55,73,46,38,46,77,42,49,50,67,57,45,49,64,42,32,52,52,75,82,80,101

InterPro domains:
  IPR009056 Cytochrome c-like domain [PF13442] (72-158)
  IPR009056 Cytochrome c-like domain [PS51007] (69-162)
  IPR036909 Cytochrome c-like domain superfamily [G3DSA:1.10.760.10] (45-167)
  IPR036909 Cytochrome c-like domain superfamily [SSF46626] (57-170)

Secondary structure (DSSP, 8-state):
-HHHHHHHHHHHHHHHHHHHHHHHHT-S---TTSPPPHHHHHHHHHHHHHHHHHHHTTPPPPTTTT-HHHHHHHHHHHHHHTHHHH--TT----HHHHH-SSPPP-TTS--GGGTT--HHHHHHHHHHHHHH-BTTTTB---TTTS-HHHHHHHHHHHHHGGG--HHHHHHHHS-GGG-/-HHHHHHHHHHHHHHHHHHHHHHHHT-S---TTSPPPHHHHHHHHHHHHHHHHHHHTTPPPPTTTT-HHHHHHHHHHHHHHTHHHH--TT----HHHHH-SSPPP-TTS--GGGTT--HHHHHHHHHHHHHH-BTTTTB---TTTS-HHHHHHHHHHHHHGGG--HHHHHHHHS-GGG-